Protein AF-0000000078269632 (afdb_homodimer)

Secondary structure (DSSP, 8-state):
---EEEPP-GGG-EEETTTEEEEEEE--TT-TT-EEEEEEE-TT-BPPPEEESS-EEEEEEEES-EEEEETTSPPEEE-TT-EEEE-TT--EEEEE-SSSPEEEEEEEES---GGGEEE---/---EEEPP-GGG-EEETTTEEEEEEE--TT-TT-EEEEEEE-TT-BPPPEEESS-EEEEEEEES-EEEEETTSPPEEE-TT-EEEE-TT--EEEEE-SSSPEEEEEEEES---GGGEEE---

pLDDT: mean 96.53, std 4.31, range [65.0, 98.88]

Solvent-accessible surface area (backbone atoms only — not comparable to full-atom values): 12066 Å² total; per-residue (Å²): 117,71,68,43,75,40,79,52,58,77,86,59,50,40,81,42,93,45,54,33,34,38,30,81,54,43,76,49,82,78,42,55,64,38,19,37,30,42,37,38,26,49,52,74,36,54,34,46,46,25,26,32,47,87,23,34,40,32,37,39,31,63,37,45,26,30,40,37,37,46,64,86,50,73,74,40,78,42,40,55,46,17,29,36,38,40,35,49,66,38,41,34,32,42,28,15,72,28,91,47,53,19,32,29,37,42,38,22,38,41,32,78,50,80,89,29,56,40,78,70,54,135,118,72,70,44,76,40,77,52,59,78,88,61,50,40,80,42,93,45,54,34,33,38,30,81,52,42,77,48,84,76,41,54,64,39,19,36,29,40,36,39,25,49,53,74,35,54,34,46,45,26,28,31,48,86,23,33,38,31,38,40,30,63,38,45,27,30,38,37,37,46,63,87,49,74,72,40,78,43,42,55,47,17,30,39,40,38,35,50,65,37,41,34,34,44,28,14,72,30,92,47,53,19,31,29,38,42,40,22,40,40,32,78,50,81,87,30,57,39,77,70,57,136

Organism: Desulfomicrobium norvegicum (strain DSM 1741 / NCIMB 8310) (NCBI:txid52561)

Foldseek 3Di:
DDDDDFDFDPVQWDDDPQQWIKGWGDFDPVQQFKTKIKIKHAAFDKGAKKFFAPKKKKKQWAAAKKWKDKAPDPIDIDHHGDMDIHDHPIIMMMHGHGNGITMIMIMMGRYDDPVRMGGPDD/DDDDDFDFDVVQWDDDPQQWIKGWGDFDPVQQFKTKIKIKHAAFDKGAKKFFAPKKKKKQWAAAKKWKDKAPDDIDIDHHGDMDIHDHPIIMMMHGHGNGITMIMIMMGRYDDPVRMGGPDD

Structure (mmCIF, N/CA/C/O backbone):
data_AF-0000000078269632-model_v1
#
loop_
_entity.id
_entity.type
_entity.pdbx_description
1 polymer 'Cupin domain-containing protein'
#
loop_
_atom_site.group_PDB
_atom_site.id
_atom_site.type_symbol
_atom_site.label_atom_id
_atom_site.label_alt_id
_atom_site.label_comp_id
_atom_site.label_asym_id
_atom_site.label_entity_id
_atom_site.label_seq_id
_atom_site.pdbx_PDB_ins_code
_atom_site.Cartn_x
_atom_site.Cartn_y
_atom_site.Cartn_z
_atom_site.occupancy
_atom_site.B_iso_or_equiv
_atom_site.auth_seq_id
_atom_site.auth_comp_id
_atom_site.auth_asym_id
_atom_site.auth_atom_id
_atom_site.pdbx_PDB_model_num
ATOM 1 N N . MET A 1 1 ? -17.203 9.383 -0.834 1 89.06 1 MET A N 1
ATOM 2 C CA . MET A 1 1 ? -16.234 8.68 0.004 1 89.06 1 MET A CA 1
ATOM 3 C C . MET A 1 1 ? -16.078 9.383 1.351 1 89.06 1 MET A C 1
ATOM 5 O O . MET A 1 1 ? -16.047 10.609 1.419 1 89.06 1 MET A O 1
ATOM 9 N N . GLN A 1 2 ? -16.062 8.562 2.41 1 92.31 2 GLN A N 1
ATOM 10 C CA . GLN A 1 2 ? -15.883 9.102 3.758 1 92.31 2 GLN A CA 1
ATOM 11 C C . GLN A 1 2 ? -14.539 8.68 4.348 1 92.31 2 GLN A C 1
ATOM 13 O O . GLN A 1 2 ? -14.031 7.602 4.051 1 92.31 2 GLN A O 1
ATOM 18 N N . ALA A 1 3 ? -14.039 9.586 5.152 1 96.69 3 ALA A N 1
ATOM 19 C CA . ALA A 1 3 ? -12.836 9.234 5.895 1 96.69 3 ALA A CA 1
ATOM 20 C C . ALA A 1 3 ? -13.078 8.039 6.809 1 96.69 3 ALA A C 1
ATOM 22 O O . ALA A 1 3 ? -14.148 7.918 7.41 1 96.69 3 ALA A O 1
ATOM 23 N N . ARG A 1 4 ? -12.164 7.102 6.875 1 94.81 4 ARG A N 1
ATOM 24 C CA . ARG A 1 4 ? -12.289 5.918 7.719 1 94.81 4 ARG A CA 1
ATOM 25 C C . ARG A 1 4 ? -10.938 5.523 8.305 1 94.81 4 ARG A C 1
ATOM 27 O O . ARG A 1 4 ? -9.898 5.719 7.668 1 94.81 4 ARG A O 1
ATOM 34 N N . ILE A 1 5 ? -10.961 5.07 9.492 1 95.75 5 ILE A N 1
ATOM 35 C CA . ILE A 1 5 ? -9.82 4.398 10.109 1 95.75 5 ILE A CA 1
ATOM 36 C C . ILE A 1 5 ? -10.172 2.939 10.383 1 95.75 5 ILE A C 1
ATOM 38 O O . ILE A 1 5 ? -11.062 2.65 11.188 1 95.75 5 ILE A O 1
ATOM 42 N N . LEU A 1 6 ? -9.555 2.078 9.68 1 95.38 6 LEU A N 1
ATOM 43 C CA . LEU A 1 6 ? -9.812 0.646 9.781 1 95.38 6 LEU A CA 1
ATOM 44 C C . LEU A 1 6 ? -8.797 -0.031 10.695 1 95.38 6 LEU A C 1
ATOM 46 O O . LEU A 1 6 ? -7.59 0.035 10.445 1 95.38 6 LEU A O 1
ATOM 50 N N . GLU A 1 7 ? -9.297 -0.678 11.711 1 93.62 7 GLU A N 1
ATOM 51 C CA . GLU A 1 7 ? -8.414 -1.384 12.633 1 93.62 7 GLU A CA 1
ATOM 52 C C . GLU A 1 7 ? -8.008 -2.744 12.07 1 93.62 7 GLU A C 1
ATOM 54 O O . GLU A 1 7 ? -8.836 -3.471 11.523 1 93.62 7 GLU A O 1
ATOM 59 N N . HIS A 1 8 ? -6.652 -2.945 12.188 1 88.31 8 HIS A N 1
ATOM 60 C CA . HIS A 1 8 ? -6.141 -4.25 11.789 1 88.31 8 HIS A CA 1
ATOM 61 C C . HIS A 1 8 ? -6.688 -5.355 12.688 1 88.31 8 HIS A C 1
ATOM 63 O O . HIS A 1 8 ? -6.777 -5.18 13.906 1 88.31 8 HIS A O 1
ATOM 69 N N . ALA A 1 9 ? -7.086 -6.43 12.047 1 87 9 ALA A N 1
ATOM 70 C CA . ALA A 1 9 ? -7.492 -7.629 12.773 1 87 9 ALA A CA 1
ATOM 71 C C . ALA A 1 9 ? -6.645 -8.828 12.367 1 87 9 ALA A C 1
ATOM 73 O O . ALA A 1 9 ? -7.051 -9.625 11.516 1 87 9 ALA A O 1
ATOM 74 N N . PRO A 1 10 ? -5.496 -8.938 13.023 1 81.12 10 PRO A N 1
ATOM 75 C CA . PRO A 1 10 ? -4.578 -10 12.602 1 81.12 10 PRO A CA 1
ATOM 76 C C . PRO A 1 10 ? -5.211 -11.391 12.688 1 81.12 10 PRO A C 1
ATOM 78 O O . PRO A 1 10 ? -4.797 -12.305 11.969 1 81.12 10 PRO A O 1
ATOM 81 N N . GLY A 1 11 ? -6.137 -11.523 13.539 1 85.75 11 GLY A N 1
ATOM 82 C CA . GLY A 1 11 ? -6.816 -12.805 13.656 1 85.75 11 GLY A CA 1
ATOM 83 C C . GLY A 1 11 ? -7.594 -13.18 12.406 1 85.75 11 GLY A C 1
ATOM 84 O O . GLY A 1 11 ? -8.008 -14.336 12.258 1 85.75 11 GLY A O 1
ATOM 85 N N . ASN A 1 12 ? -7.641 -12.227 11.469 1 88.25 12 ASN A N 1
ATOM 86 C CA . ASN A 1 12 ? -8.43 -12.453 10.266 1 88.25 12 ASN A CA 1
ATOM 87 C C . ASN A 1 12 ? -7.578 -13.023 9.133 1 88.25 12 ASN A C 1
ATOM 89 O O . ASN A 1 12 ? -8.055 -13.164 8 1 88.25 12 ASN A O 1
ATOM 93 N N . GLU A 1 13 ? -6.336 -13.414 9.516 1 94.44 13 GLU A N 1
ATOM 94 C CA . GLU A 1 13 ? -5.5 -14.031 8.484 1 94.44 13 GLU A CA 1
ATOM 95 C C . GLU A 1 13 ? -6.066 -15.383 8.055 1 94.44 13 GLU A C 1
ATOM 97 O O . GLU A 1 13 ? -6.508 -16.172 8.891 1 94.44 13 GLU A O 1
ATOM 102 N N . TYR A 1 14 ? -6.012 -15.641 6.762 1 94.62 14 TYR A N 1
ATOM 103 C CA . TYR A 1 14 ? -6.484 -16.922 6.238 1 94.62 14 TYR A CA 1
ATOM 104 C C . TYR A 1 14 ? -5.574 -17.422 5.125 1 94.62 14 TYR A C 1
ATOM 106 O O . TYR A 1 14 ? -4.859 -16.641 4.492 1 94.62 14 TYR A O 1
ATOM 114 N N . PHE A 1 15 ? -5.59 -18.688 5.031 1 95.19 15 PHE A N 1
ATOM 115 C CA . PHE A 1 15 ? -4.828 -19.297 3.953 1 95.19 15 PHE A CA 1
ATOM 116 C C .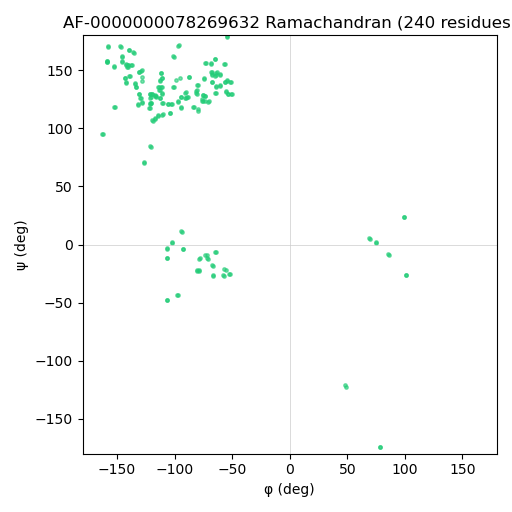 PHE A 1 15 ? -5.555 -19.141 2.621 1 95.19 15 PHE A C 1
ATOM 118 O O . PHE A 1 15 ? -6.758 -19.391 2.531 1 95.19 15 PHE A O 1
ATOM 125 N N . PHE A 1 16 ? -4.941 -18.609 1.646 1 91.69 16 PHE A N 1
ATOM 126 C CA . PHE A 1 16 ? -5.453 -18.453 0.289 1 91.69 16 PHE A CA 1
ATOM 127 C C . PHE A 1 16 ? -4.922 -19.562 -0.611 1 91.69 16 PHE A C 1
ATOM 129 O O . PHE A 1 16 ? -3.76 -19.969 -0.491 1 91.69 16 PHE A O 1
ATOM 136 N N . ARG A 1 17 ? -5.562 -20.109 -1.46 1 86.12 17 ARG A N 1
ATOM 137 C CA . ARG A 1 17 ? -5.293 -21.281 -2.277 1 86.12 17 ARG A CA 1
ATOM 138 C C . ARG A 1 17 ? -3.982 -21.141 -3.041 1 86.12 17 ARG A C 1
ATOM 140 O O . ARG A 1 17 ? -3.357 -22.125 -3.414 1 86.12 17 ARG A O 1
ATOM 147 N N . GLU A 1 18 ? -3.535 -19.938 -3.227 1 89.88 18 GLU A N 1
ATOM 148 C CA . GLU A 1 18 ? -2.305 -19.688 -3.971 1 89.88 18 GLU A CA 1
ATOM 149 C C . GLU A 1 18 ? -1.079 -20.109 -3.166 1 89.88 18 GLU A C 1
ATOM 151 O O . GLU A 1 18 ? 0.029 -20.188 -3.703 1 89.88 18 GLU A O 1
ATOM 156 N N . GLY A 1 19 ? -1.204 -20.453 -1.897 1 93.75 19 GLY A N 1
ATOM 157 C CA . GLY A 1 19 ? -0.085 -20.891 -1.077 1 93.75 19 GLY A CA 1
ATOM 158 C C . GLY A 1 19 ? 0.474 -19.781 -0.197 1 93.75 19 GLY A C 1
ATOM 159 O O . GLY A 1 19 ? 1.662 -19.797 0.131 1 93.75 19 GLY A O 1
ATOM 160 N N . CYS A 1 20 ? -0.345 -18.859 0.057 1 97 20 CYS A N 1
ATOM 161 C CA . CYS A 1 20 ? 0.067 -17.781 0.944 1 97 20 CYS A CA 1
ATOM 162 C C . CYS A 1 20 ? -1.034 -17.438 1.942 1 97 20 CYS A C 1
ATOM 164 O O . CYS A 1 20 ? -2.145 -17.969 1.85 1 97 20 CYS A O 1
ATOM 166 N N . PHE A 1 21 ? -0.703 -16.719 2.947 1 97.75 21 PHE A N 1
ATOM 167 C CA . PHE A 1 21 ? -1.657 -16.234 3.941 1 97.75 21 PHE A CA 1
ATOM 168 C C . PHE A 1 21 ? -2.01 -14.773 3.691 1 97.75 21 PHE A C 1
ATOM 170 O O . PHE A 1 21 ? -1.131 -13.961 3.41 1 97.75 21 PHE A O 1
ATOM 177 N N . ILE A 1 22 ? -3.355 -14.484 3.785 1 97.5 22 ILE A N 1
ATOM 178 C CA . ILE A 1 22 ? -3.832 -13.148 3.445 1 97.5 22 ILE A CA 1
ATOM 179 C C . ILE A 1 22 ? -4.543 -12.531 4.648 1 97.5 22 ILE A C 1
ATOM 181 O O . ILE A 1 22 ? -5.316 -13.203 5.332 1 97.5 22 ILE A O 1
ATOM 185 N N . THR A 1 23 ? -4.207 -11.375 5.008 1 96.75 23 THR A N 1
ATOM 186 C CA . THR A 1 23 ? -5.012 -10.5 5.859 1 96.75 23 THR A CA 1
ATOM 187 C C . THR A 1 23 ? -5.547 -9.312 5.066 1 96.75 23 THR A C 1
ATOM 189 O O . THR A 1 23 ? -4.781 -8.461 4.621 1 96.75 23 THR A O 1
ATOM 192 N N . GLU A 1 24 ? -6.855 -9.32 4.883 1 96.12 24 GLU A N 1
ATOM 193 C CA . GLU A 1 24 ? -7.449 -8.172 4.207 1 96.12 24 GLU A CA 1
ATOM 194 C C . GLU A 1 24 ? -7.402 -6.922 5.09 1 96.12 24 GLU A C 1
ATOM 196 O O . GLU A 1 24 ? -7.898 -6.938 6.219 1 96.12 24 GLU A O 1
ATOM 201 N N . LEU A 1 25 ? -6.805 -5.859 4.621 1 97.38 25 LEU A N 1
ATOM 202 C CA . LEU A 1 25 ? -6.688 -4.633 5.398 1 97.38 25 LEU A CA 1
ATOM 203 C C . LEU A 1 25 ? -7.777 -3.637 5.016 1 97.38 25 LEU A C 1
ATOM 205 O O . LEU A 1 25 ? -8.359 -2.982 5.879 1 97.38 25 LEU A O 1
ATOM 209 N N . SER A 1 26 ? -8 -3.518 3.703 1 97.31 26 SER A N 1
ATOM 210 C CA . SER A 1 26 ? -9.016 -2.623 3.152 1 97.31 26 SER A CA 1
ATOM 211 C C . SER A 1 26 ? -9.531 -3.133 1.813 1 97.31 26 SER A C 1
ATOM 213 O O . SER A 1 26 ? -8.766 -3.311 0.869 1 97.31 26 SER A O 1
ATOM 215 N N . ASN A 1 27 ? -10.758 -3.422 1.703 1 97.56 27 ASN A N 1
ATOM 216 C CA . ASN A 1 27 ? -11.492 -3.826 0.508 1 97.56 27 ASN A CA 1
ATOM 217 C C . ASN A 1 27 ? -13 -3.674 0.694 1 97.56 27 ASN A C 1
ATOM 219 O O . ASN A 1 27 ? -13.656 -4.574 1.216 1 97.56 27 ASN A O 1
ATOM 223 N N . ALA A 1 28 ? -13.484 -2.566 0.254 1 96.62 28 ALA A N 1
ATOM 224 C CA . ALA A 1 28 ? -14.891 -2.287 0.51 1 96.62 28 ALA A CA 1
ATOM 225 C C . ALA A 1 28 ? -15.516 -1.512 -0.646 1 96.62 28 ALA A C 1
ATOM 227 O O . ALA A 1 28 ? -14.812 -0.846 -1.408 1 96.62 28 ALA A O 1
ATOM 228 N N . ASP A 1 29 ? -16.844 -1.515 -0.723 1 95.5 29 ASP A N 1
ATOM 229 C CA . ASP A 1 29 ? -17.578 -0.864 -1.798 1 95.5 29 ASP A CA 1
ATOM 230 C C . ASP A 1 29 ? -17.406 0.652 -1.745 1 95.5 29 ASP A C 1
ATOM 232 O O . ASP A 1 29 ? -17.438 1.322 -2.779 1 95.5 29 ASP A O 1
ATOM 236 N N . HIS A 1 30 ? -17.172 1.141 -0.581 1 94.25 30 HIS A N 1
ATOM 237 C CA . HIS A 1 30 ? -17.094 2.59 -0.445 1 94.25 30 HIS A CA 1
ATOM 238 C C . HIS A 1 30 ? -15.742 3.113 -0.933 1 94.25 30 HIS A C 1
ATOM 240 O O . HIS A 1 30 ? -15.555 4.324 -1.082 1 94.25 30 HIS A O 1
ATOM 246 N N . ASP A 1 31 ? -14.828 2.27 -1.149 1 96.81 31 ASP A N 1
ATOM 247 C CA . ASP A 1 31 ? -13.539 2.605 -1.741 1 96.81 31 ASP A CA 1
ATOM 248 C C . ASP A 1 31 ? -13.242 1.72 -2.947 1 96.81 31 ASP A C 1
ATOM 250 O O . ASP A 1 31 ? -12.328 0.889 -2.904 1 96.81 31 ASP A O 1
ATOM 254 N N . PRO A 1 32 ? -13.953 1.933 -4.039 1 97 32 PRO A N 1
ATOM 255 C CA . PRO A 1 32 ? -13.836 1.03 -5.188 1 97 32 PRO A CA 1
ATOM 256 C C . PRO A 1 32 ? -12.508 1.181 -5.918 1 97 32 PRO A C 1
ATOM 258 O O . PRO A 1 32 ? -12.148 0.33 -6.738 1 97 32 PRO A O 1
ATOM 261 N N . ALA A 1 33 ? -11.766 2.205 -5.613 1 97.69 33 ALA A N 1
ATOM 262 C CA . ALA A 1 33 ? -10.586 2.555 -6.398 1 97.69 33 ALA A CA 1
ATOM 263 C C . ALA A 1 33 ? -9.391 1.691 -6.004 1 97.69 33 ALA A C 1
ATOM 265 O O . ALA A 1 33 ? -8.438 1.549 -6.777 1 97.69 33 ALA A O 1
ATOM 266 N N . ALA A 1 34 ? -9.453 1.146 -4.785 1 98.56 34 ALA A N 1
ATOM 267 C CA . ALA A 1 34 ? -8.273 0.405 -4.348 1 98.56 34 ALA A CA 1
ATOM 268 C C . ALA A 1 34 ? -8.617 -0.573 -3.23 1 98.56 34 ALA A C 1
ATOM 270 O O . ALA A 1 34 ? -9.602 -0.383 -2.516 1 98.56 34 ALA A O 1
ATOM 271 N N . SER A 1 35 ? -7.871 -1.543 -3.055 1 98.5 35 SER A N 1
ATOM 272 C CA . SER A 1 35 ? -7.844 -2.443 -1.905 1 98.5 35 SER A CA 1
ATOM 273 C C . SER A 1 35 ? -6.414 -2.76 -1.487 1 98.5 35 SER A C 1
ATOM 275 O O . SER A 1 35 ? -5.477 -2.592 -2.273 1 98.5 35 SER A O 1
ATOM 277 N N . MET A 1 36 ? -6.203 -3.098 -0.28 1 98.19 36 MET A N 1
ATOM 278 C CA . MET A 1 36 ? -4.906 -3.457 0.292 1 98.19 36 MET A CA 1
ATOM 279 C C . MET A 1 36 ? -5.016 -4.727 1.134 1 98.19 36 MET A C 1
ATOM 281 O O . MET A 1 36 ? -5.965 -4.883 1.903 1 98.19 36 MET A O 1
ATOM 285 N N . ALA A 1 37 ? -4.117 -5.574 0.98 1 97.94 37 ALA A N 1
ATOM 286 C CA . ALA A 1 37 ? -4.016 -6.797 1.772 1 97.94 37 ALA A CA 1
ATOM 287 C C . ALA A 1 37 ? -2.566 -7.098 2.137 1 97.94 37 ALA A C 1
ATOM 289 O O . ALA A 1 37 ? -1.65 -6.789 1.37 1 97.94 37 ALA A O 1
ATOM 290 N N . ARG A 1 38 ? -2.391 -7.629 3.277 1 97.62 38 ARG A N 1
ATOM 291 C CA . ARG A 1 38 ? -1.094 -8.148 3.701 1 97.62 38 ARG A CA 1
ATOM 292 C C . ARG A 1 38 ? -0.948 -9.625 3.328 1 97.62 38 ARG A C 1
ATOM 294 O O . ARG A 1 38 ? -1.801 -10.445 3.674 1 97.62 38 ARG A O 1
ATOM 301 N N . ALA A 1 39 ? 0.046 -9.953 2.664 1 98.38 39 ALA A N 1
ATOM 302 C CA . ALA A 1 39 ? 0.328 -11.328 2.279 1 98.38 39 ALA A CA 1
ATOM 303 C C . ALA A 1 39 ? 1.571 -11.859 2.99 1 98.38 39 ALA A C 1
ATOM 305 O O . ALA A 1 39 ? 2.547 -11.125 3.17 1 98.38 39 ALA A O 1
ATOM 306 N N . ARG A 1 40 ? 1.521 -13.047 3.373 1 98.44 40 ARG A N 1
ATOM 307 C CA . ARG A 1 40 ? 2.631 -13.75 4.004 1 98.44 40 ARG A CA 1
ATOM 308 C C . ARG A 1 40 ? 2.91 -15.078 3.305 1 98.44 40 ARG A C 1
ATOM 310 O O . ARG A 1 40 ? 2.002 -15.891 3.121 1 98.44 40 ARG A O 1
ATOM 317 N N . VAL A 1 41 ? 4.07 -15.242 2.842 1 98.69 41 VAL A N 1
ATOM 318 C CA . VAL A 1 41 ? 4.535 -16.484 2.232 1 98.69 41 VAL A CA 1
ATOM 319 C C . VAL A 1 41 ? 5.605 -17.125 3.111 1 98.69 41 VAL A C 1
ATOM 321 O O . VAL A 1 41 ? 6.594 -16.469 3.465 1 98.69 41 VAL A O 1
ATOM 324 N N . GLU A 1 42 ? 5.461 -18.344 3.49 1 98.56 42 GLU A N 1
ATOM 325 C CA . GLU A 1 42 ? 6.398 -19.047 4.363 1 98.56 42 GLU A CA 1
ATOM 326 C C . GLU A 1 42 ? 7.688 -19.391 3.621 1 98.56 42 GLU A C 1
ATOM 328 O O . GLU A 1 42 ? 7.695 -19.5 2.395 1 98.56 42 GLU A O 1
ATOM 333 N N . PRO A 1 43 ? 8.734 -19.562 4.406 1 98.69 43 PRO A N 1
ATOM 334 C CA . PRO A 1 43 ? 10.031 -19.875 3.797 1 98.69 43 PRO A CA 1
ATOM 335 C C . PRO A 1 43 ? 9.977 -21.078 2.857 1 98.69 43 PRO A C 1
ATOM 337 O O . PRO A 1 43 ? 9.438 -22.125 3.223 1 98.69 43 PRO A O 1
ATOM 340 N N . GLY A 1 44 ? 10.516 -20.859 1.634 1 98.31 44 GLY A N 1
ATOM 341 C CA . GLY A 1 44 ? 10.617 -21.953 0.679 1 98.31 44 GLY A CA 1
ATOM 342 C C . GLY A 1 44 ? 9.359 -22.141 -0.148 1 98.31 44 GLY A C 1
ATOM 343 O O . GLY A 1 44 ? 9.359 -22.906 -1.12 1 98.31 44 GLY A O 1
ATOM 344 N N . ARG A 1 45 ? 8.297 -21.5 0.131 1 98.12 45 ARG A N 1
ATOM 345 C CA . ARG A 1 45 ? 7.023 -21.656 -0.567 1 98.12 45 ARG A CA 1
ATOM 346 C C . ARG A 1 45 ? 6.941 -20.734 -1.78 1 98.12 45 ARG A C 1
ATOM 348 O O . ARG A 1 45 ? 7.504 -19.641 -1.771 1 98.12 45 ARG A O 1
ATOM 355 N N . THR A 1 46 ? 6.336 -21.188 -2.816 1 98.31 46 THR A N 1
ATOM 356 C CA . THR A 1 46 ? 6.016 -20.438 -4.023 1 98.31 46 THR A CA 1
ATOM 357 C C . THR A 1 46 ? 4.504 -20.344 -4.223 1 98.31 46 THR A C 1
ATOM 359 O O . THR A 1 46 ? 3.805 -21.359 -4.145 1 98.31 46 THR A O 1
ATOM 362 N N . THR A 1 47 ? 3.984 -19.125 -4.414 1 98.19 47 THR A N 1
ATOM 363 C CA . THR A 1 47 ? 2.561 -19.016 -4.707 1 98.19 47 THR A CA 1
ATOM 364 C C . THR A 1 47 ? 2.24 -19.594 -6.078 1 98.19 47 THR A C 1
ATOM 366 O O . THR A 1 47 ? 3.107 -19.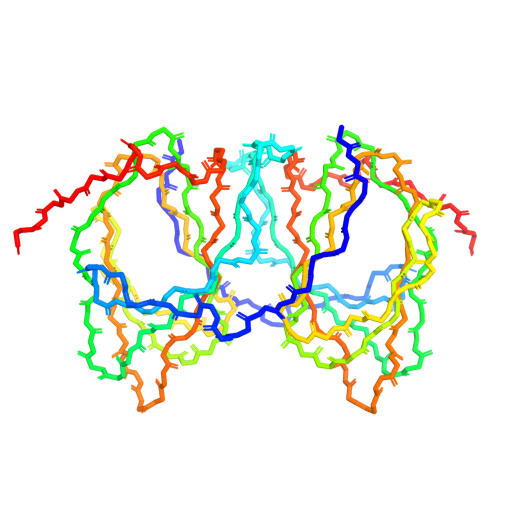656 -6.953 1 98.19 47 THR A O 1
ATOM 369 N N . ALA A 1 48 ? 0.993 -20 -6.246 1 97.44 48 ALA A N 1
ATOM 370 C CA . ALA A 1 48 ? 0.566 -20.547 -7.527 1 97.44 48 ALA A CA 1
ATOM 371 C C . ALA A 1 48 ? 0.558 -19.484 -8.617 1 97.44 48 ALA A C 1
ATOM 373 O O . ALA A 1 48 ? 0.267 -18.312 -8.352 1 97.44 48 ALA A O 1
ATOM 374 N N . TRP A 1 49 ? 0.876 -19.922 -9.836 1 97.94 49 TRP A N 1
ATOM 375 C CA . TRP A 1 49 ? 0.663 -19.031 -10.977 1 97.94 49 TRP A CA 1
ATOM 376 C C . TRP A 1 49 ? -0.785 -18.562 -11.031 1 97.94 49 TRP A C 1
ATOM 378 O O . TRP A 1 49 ? -1.714 -19.359 -10.977 1 97.94 49 TRP A O 1
ATOM 388 N N . HIS A 1 50 ? -0.986 -17.266 -11.195 1 98.19 50 HIS A N 1
ATOM 389 C CA . HIS A 1 50 ? -2.312 -16.672 -11.305 1 98.19 50 HIS A CA 1
ATOM 390 C C . HIS A 1 50 ? -2.252 -15.32 -12 1 98.19 50 HIS A C 1
ATOM 392 O O . HIS A 1 50 ? -1.166 -14.82 -12.305 1 98.19 50 HIS A O 1
ATOM 398 N N . ALA A 1 51 ? -3.352 -14.781 -12.32 1 98.25 51 ALA A N 1
ATOM 399 C CA . ALA A 1 51 ? -3.516 -13.43 -12.859 1 98.25 51 ALA A CA 1
ATOM 400 C C . ALA A 1 51 ? -4.812 -12.797 -12.367 1 98.25 51 ALA A C 1
ATOM 402 O O . ALA A 1 51 ? -5.66 -13.477 -11.781 1 98.25 51 ALA A O 1
ATOM 403 N N . LEU A 1 52 ? -4.871 -11.523 -12.398 1 98.19 52 LEU A N 1
ATOM 404 C CA . LEU A 1 52 ? -6.105 -10.805 -12.109 1 98.19 52 LEU A CA 1
ATOM 405 C C . LEU A 1 52 ? -6.648 -10.133 -13.375 1 98.19 52 LEU A C 1
ATOM 407 O O . LEU A 1 52 ? -5.922 -9.414 -14.062 1 98.19 52 LEU A O 1
ATOM 411 N N . ALA A 1 53 ? -7.875 -10.398 -13.578 1 98.12 53 ALA A N 1
ATOM 412 C CA . ALA A 1 53 ? -8.539 -9.68 -14.664 1 98.12 53 ALA A CA 1
ATOM 413 C C . ALA A 1 53 ? -8.945 -8.273 -14.227 1 98.12 53 ALA A C 1
ATOM 415 O O . ALA A 1 53 ? -9.375 -8.07 -13.094 1 98.12 53 ALA A O 1
ATOM 416 N N . GLN A 1 54 ? -8.742 -7.227 -15.086 1 97.5 54 GLN A N 1
ATOM 417 C CA . GLN A 1 54 ? -9.273 -5.875 -14.961 1 97.5 54 GLN A CA 1
ATOM 418 C C . GLN A 1 54 ? -8.633 -5.137 -13.789 1 97.5 54 GLN A C 1
ATOM 420 O O . GLN A 1 54 ? -9.07 -4.043 -13.422 1 97.5 54 GLN A O 1
ATOM 425 N N . THR A 1 55 ? -7.637 -5.766 -13.164 1 98.31 55 THR A N 1
ATOM 426 C CA . THR A 1 55 ? -7.062 -5.211 -11.945 1 98.31 55 THR A CA 1
ATOM 427 C C . THR A 1 55 ? -5.539 -5.16 -12.039 1 98.31 55 THR A C 1
ATOM 429 O O . THR A 1 55 ? -4.902 -6.141 -12.43 1 98.31 55 THR A O 1
ATOM 432 N N . VAL A 1 56 ? -4.961 -3.963 -11.812 1 98.56 56 VAL A N 1
ATOM 433 C CA . VAL A 1 56 ? -3.521 -3.857 -11.602 1 98.56 56 VAL A CA 1
ATOM 434 C C . VAL A 1 56 ? -3.182 -4.215 -10.156 1 98.56 56 VAL A C 1
ATOM 436 O O . VAL A 1 56 ? -3.838 -3.748 -9.227 1 98.56 56 VAL A O 1
ATOM 439 N N . GLU A 1 57 ? -2.279 -5.055 -10.008 1 98.75 57 GLU A N 1
ATOM 440 C CA . GLU A 1 57 ? -1.805 -5.426 -8.68 1 98.75 57 GLU A CA 1
ATOM 441 C C . GLU A 1 57 ? -0.369 -4.961 -8.453 1 98.75 57 GLU A C 1
ATOM 443 O O . GLU A 1 57 ? 0.473 -5.078 -9.352 1 98.75 57 GLU A O 1
ATOM 448 N N . ARG A 1 58 ? -0.076 -4.355 -7.359 1 98.75 58 ARG A N 1
ATOM 449 C CA . ARG A 1 58 ? 1.259 -3.926 -6.957 1 98.75 58 ARG A CA 1
ATOM 450 C C . ARG A 1 58 ? 1.669 -4.574 -5.637 1 98.75 58 ARG A C 1
ATOM 452 O O . ARG A 1 58 ? 0.904 -4.566 -4.672 1 98.75 58 ARG A O 1
ATOM 459 N N . TYR A 1 59 ? 2.811 -5.227 -5.578 1 98.81 59 TYR A N 1
ATOM 460 C CA . TYR A 1 59 ? 3.398 -5.699 -4.332 1 98.81 59 TYR A CA 1
ATOM 461 C C . TYR A 1 59 ? 4.398 -4.691 -3.781 1 98.81 59 TYR A C 1
ATOM 463 O O . TYR A 1 59 ? 5.285 -4.227 -4.504 1 98.81 59 TYR A O 1
ATOM 471 N N . VAL A 1 60 ? 4.285 -4.281 -2.596 1 98.69 60 VAL A N 1
ATOM 472 C CA . VAL A 1 60 ? 5.336 -3.602 -1.847 1 98.69 60 VAL A CA 1
ATOM 473 C C . VAL A 1 60 ? 5.953 -4.562 -0.834 1 98.69 60 VAL A C 1
ATOM 475 O O . VAL A 1 60 ? 5.305 -4.953 0.139 1 98.69 60 VAL A O 1
ATOM 478 N N . ILE A 1 61 ? 7.195 -4.906 -1.044 1 98.75 61 ILE A N 1
ATOM 479 C CA . ILE A 1 61 ? 7.848 -5.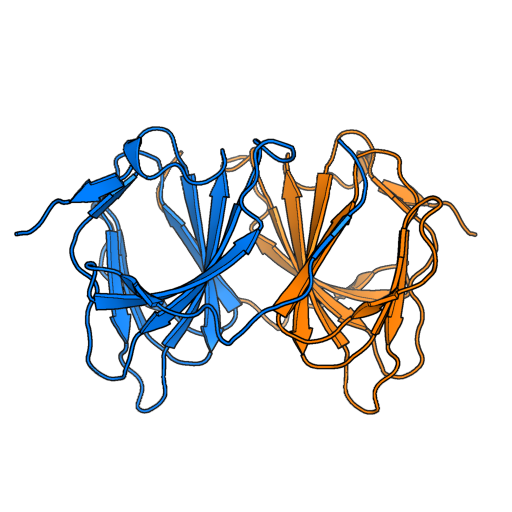871 -0.169 1 98.75 61 ILE A CA 1
ATOM 480 C C . ILE A 1 61 ? 8.172 -5.219 1.173 1 98.75 61 ILE A C 1
ATOM 482 O O . ILE A 1 61 ? 8.766 -4.141 1.219 1 98.75 61 ILE A O 1
ATOM 486 N N . LEU A 1 62 ? 7.746 -5.859 2.203 1 98.06 62 LEU A N 1
ATOM 487 C CA . LEU A 1 62 ? 7.891 -5.27 3.531 1 98.06 62 LEU A CA 1
ATOM 488 C C . LEU A 1 62 ? 8.984 -5.98 4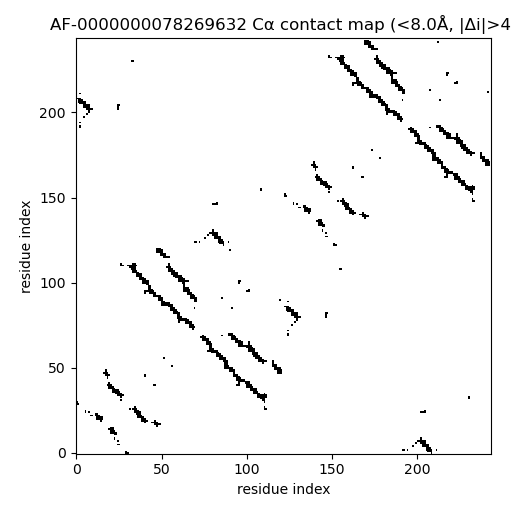.32 1 98.06 62 LEU A C 1
ATOM 490 O O . LEU A 1 62 ? 9.789 -5.328 4.996 1 98.06 62 LEU A O 1
ATOM 494 N N . GLU A 1 63 ? 9 -7.246 4.359 1 98.06 63 GLU A N 1
ATOM 495 C CA . GLU A 1 63 ? 9.945 -8.078 5.098 1 98.06 63 GLU A CA 1
ATOM 496 C C . GLU A 1 63 ? 10.344 -9.312 4.293 1 98.06 63 GLU A C 1
ATOM 498 O O . GLU A 1 63 ? 9.562 -9.805 3.482 1 98.06 63 GLU A O 1
ATOM 503 N N . GLY A 1 64 ? 11.547 -9.828 4.598 1 98.25 64 GLY A N 1
ATOM 504 C CA . GLY A 1 64 ? 12.008 -11.039 3.941 1 98.25 64 GLY A CA 1
ATOM 505 C C . GLY A 1 64 ? 12.531 -10.797 2.539 1 98.25 64 GLY A C 1
ATOM 506 O O . GLY A 1 64 ? 12.812 -9.656 2.162 1 98.25 64 GLY A O 1
ATOM 507 N N . ARG A 1 65 ? 12.836 -11.891 1.885 1 98.5 65 ARG A N 1
ATOM 508 C CA . ARG A 1 65 ? 13.312 -11.859 0.506 1 98.5 65 ARG A CA 1
ATOM 509 C C . ARG A 1 65 ? 12.547 -12.852 -0.36 1 98.5 65 ARG A C 1
ATOM 511 O O . ARG A 1 65 ? 12.086 -13.883 0.13 1 98.5 65 ARG A O 1
ATOM 518 N N . GLY A 1 66 ? 12.414 -12.469 -1.597 1 98.62 66 GLY A N 1
ATOM 519 C CA . GLY A 1 66 ? 11.688 -13.344 -2.508 1 98.62 66 GLY A CA 1
ATOM 520 C C . GLY A 1 66 ? 12.211 -13.289 -3.93 1 98.62 66 GLY A C 1
ATOM 521 O O . GLY A 1 66 ? 13.125 -12.516 -4.23 1 98.62 66 GLY A O 1
ATOM 522 N N . ARG A 1 67 ? 11.742 -14.156 -4.699 1 98.88 67 ARG A N 1
ATOM 523 C CA . ARG A 1 67 ? 11.914 -14.172 -6.148 1 98.88 67 ARG A CA 1
ATOM 524 C C . ARG A 1 67 ? 10.562 -14.125 -6.859 1 98.88 67 ARG A C 1
ATOM 526 O O . ARG A 1 67 ? 9.711 -14.992 -6.637 1 98.88 67 ARG A O 1
ATOM 533 N N . VAL A 1 68 ? 10.383 -13.102 -7.688 1 98.81 68 VAL A N 1
ATOM 534 C CA . VAL A 1 68 ? 9.078 -12.914 -8.32 1 98.81 68 VAL A CA 1
ATOM 535 C C . VAL A 1 68 ? 9.195 -13.195 -9.82 1 98.81 68 VAL A C 1
ATOM 537 O O . VAL A 1 68 ? 10.227 -12.922 -10.438 1 98.81 68 VAL A O 1
ATOM 540 N N . GLU A 1 69 ? 8.211 -13.758 -10.359 1 98.56 69 GLU A N 1
ATOM 541 C CA . GLU A 1 69 ? 8.039 -13.992 -11.789 1 98.56 69 GLU A CA 1
ATOM 542 C C . GLU A 1 69 ? 6.766 -13.328 -12.305 1 98.56 69 GLU A C 1
ATOM 544 O O . GLU A 1 69 ? 5.668 -13.617 -11.82 1 98.56 69 GLU A O 1
ATOM 549 N N . VAL A 1 70 ? 6.922 -12.414 -13.289 1 98.62 70 VAL A N 1
ATOM 550 C CA . VAL A 1 70 ? 5.797 -11.656 -13.828 1 98.62 70 VAL A CA 1
ATOM 551 C C . VAL A 1 70 ? 5.82 -11.703 -15.352 1 98.62 70 VAL A C 1
ATOM 553 O O . VAL A 1 70 ? 6.734 -11.164 -15.984 1 98.62 70 VAL A O 1
ATOM 556 N N . GLY A 1 71 ? 4.734 -12.219 -15.875 1 97.5 71 GLY A N 1
ATOM 557 C CA . GLY A 1 71 ? 4.645 -12.305 -17.328 1 97.5 71 GLY A CA 1
ATOM 558 C C . GLY A 1 71 ? 5.887 -12.891 -17.969 1 97.5 71 GLY A C 1
ATOM 559 O O . GLY A 1 71 ? 6.316 -13.992 -17.609 1 97.5 71 GLY A O 1
ATOM 560 N N . ASP A 1 72 ? 6.484 -12.086 -18.844 1 95.62 72 ASP A N 1
ATOM 561 C CA . ASP A 1 72 ? 7.633 -12.562 -19.609 1 95.62 72 ASP A CA 1
ATOM 562 C C . ASP A 1 72 ? 8.938 -12.016 -19.047 1 95.62 72 ASP A C 1
ATOM 564 O O . ASP A 1 72 ? 10.016 -12.289 -19.578 1 95.62 72 ASP A O 1
ATOM 568 N N . LEU A 1 73 ? 8.852 -11.273 -18.016 1 96.94 73 LEU A N 1
ATOM 569 C CA . LEU A 1 73 ? 10.07 -10.758 -17.391 1 96.94 73 LEU A CA 1
ATOM 570 C C . LEU A 1 73 ? 10.914 -11.898 -16.828 1 96.94 73 LEU A C 1
ATOM 572 O O . LEU A 1 73 ? 10.375 -12.914 -16.375 1 96.94 73 LEU A O 1
ATOM 576 N N . PRO A 1 74 ? 12.234 -11.688 -16.906 1 97.19 74 PRO A N 1
ATOM 577 C CA . PRO A 1 74 ? 13.039 -12.656 -16.156 1 97.19 74 PRO A CA 1
ATOM 578 C C . PRO A 1 74 ? 12.734 -12.648 -14.664 1 97.19 74 PRO A C 1
ATOM 580 O O . PRO A 1 74 ? 12.367 -11.609 -14.109 1 97.19 74 PRO A O 1
ATOM 583 N N . PRO A 1 75 ? 12.844 -13.852 -14.055 1 98.25 75 PRO A N 1
ATOM 584 C CA . PRO A 1 75 ? 12.695 -13.859 -12.602 1 98.25 75 PRO A CA 1
ATOM 585 C C . PRO A 1 75 ? 13.594 -12.844 -11.906 1 98.25 75 PRO A C 1
ATOM 587 O O . PRO A 1 75 ? 14.742 -12.648 -12.312 1 98.25 75 PRO A O 1
ATOM 590 N N . GLN A 1 76 ? 13.109 -12.203 -10.922 1 98.31 76 GLN A N 1
ATOM 591 C CA . GLN A 1 76 ? 13.867 -11.156 -10.242 1 98.31 76 GLN A CA 1
ATOM 592 C C . GLN A 1 76 ? 13.773 -11.305 -8.727 1 98.31 76 GLN A C 1
ATOM 594 O O . GLN A 1 76 ? 12.703 -11.594 -8.195 1 98.31 76 GLN A O 1
ATOM 599 N N . ASP A 1 77 ? 14.906 -11.102 -8.094 1 98.62 77 ASP A N 1
ATOM 600 C CA . ASP A 1 77 ? 14.898 -11.062 -6.637 1 98.62 77 ASP A CA 1
ATOM 601 C C . ASP A 1 77 ? 14.297 -9.758 -6.121 1 98.62 77 ASP A C 1
ATOM 603 O O . ASP A 1 77 ? 14.477 -8.703 -6.73 1 98.62 77 ASP A O 1
ATOM 607 N N . VAL A 1 78 ? 13.562 -9.922 -5.023 1 98.5 78 VAL A N 1
ATOM 608 C CA . VAL A 1 78 ? 12.977 -8.734 -4.418 1 98.5 78 VAL A CA 1
ATOM 609 C C . VAL A 1 78 ? 13.312 -8.688 -2.93 1 98.5 78 VAL A C 1
ATOM 611 O O . VAL A 1 78 ? 13.469 -9.734 -2.291 1 98.5 78 VAL A O 1
ATOM 614 N N . ALA A 1 79 ? 13.406 -7.512 -2.408 1 97.81 79 ALA A N 1
ATOM 615 C CA . ALA A 1 79 ? 13.734 -7.219 -1.016 1 97.81 79 ALA A CA 1
ATOM 616 C C . ALA A 1 79 ? 12.891 -6.066 -0.482 1 97.81 79 ALA A C 1
ATOM 618 O O . ALA A 1 79 ? 12.18 -5.406 -1.244 1 97.81 79 ALA A O 1
ATOM 619 N N . PRO A 1 80 ? 12.922 -5.895 0.867 1 97.25 80 PRO A N 1
ATOM 620 C CA . PRO A 1 80 ? 12.062 -4.859 1.454 1 97.25 80 PRO A CA 1
ATOM 621 C C . PRO A 1 80 ? 12.219 -3.506 0.766 1 97.25 80 PRO A C 1
ATOM 623 O O . PRO A 1 80 ? 13.344 -3.031 0.57 1 97.25 80 PRO A O 1
ATOM 626 N N . GLY A 1 81 ? 11.078 -2.963 0.419 1 96.75 81 GLY A N 1
ATOM 627 C CA . GLY A 1 81 ? 11.047 -1.67 -0.244 1 96.75 81 GLY A CA 1
ATOM 628 C C . GLY A 1 81 ? 10.836 -1.772 -1.743 1 96.75 81 GLY A C 1
ATOM 629 O O . GLY A 1 81 ? 10.422 -0.805 -2.385 1 96.75 81 GLY A O 1
ATOM 630 N N . ASP A 1 82 ? 11.219 -2.869 -2.318 1 98.12 82 ASP A N 1
ATOM 631 C CA . ASP A 1 82 ? 10.992 -3.066 -3.748 1 98.12 82 ASP A CA 1
ATOM 632 C C . ASP A 1 82 ? 9.5 -3.098 -4.066 1 98.12 82 ASP A C 1
ATOM 634 O O . ASP A 1 82 ? 8.688 -3.475 -3.221 1 98.12 82 ASP A O 1
ATOM 638 N N . VAL A 1 83 ? 9.102 -2.635 -5.258 1 98.5 83 VAL A N 1
ATOM 639 C CA . VAL A 1 83 ? 7.723 -2.643 -5.73 1 98.5 83 VAL A CA 1
ATOM 640 C C . VAL A 1 83 ? 7.621 -3.469 -7.008 1 98.5 83 VAL A C 1
ATOM 642 O O . VAL A 1 83 ? 8.438 -3.316 -7.922 1 98.5 83 VAL A O 1
ATOM 645 N N . VAL A 1 84 ? 6.695 -4.379 -7.027 1 98.69 84 VAL A N 1
ATOM 646 C CA . VAL A 1 84 ? 6.379 -5.16 -8.219 1 98.69 84 VAL A CA 1
ATOM 647 C C . VAL A 1 84 ? 5.066 -4.668 -8.82 1 98.69 84 VAL A C 1
ATOM 649 O O . VAL A 1 84 ? 4.035 -4.652 -8.148 1 98.69 84 VAL A O 1
ATOM 652 N N . ILE A 1 85 ? 5.047 -4.227 -10.047 1 98.5 85 ILE A N 1
ATOM 653 C CA . ILE A 1 85 ? 3.848 -3.783 -10.75 1 98.5 85 ILE A CA 1
ATOM 654 C C . ILE A 1 85 ? 3.396 -4.863 -11.734 1 98.5 85 ILE A C 1
ATOM 656 O O . ILE A 1 85 ? 4.133 -5.219 -12.656 1 98.5 85 ILE A O 1
ATOM 660 N N . ILE A 1 86 ? 2.191 -5.328 -11.547 1 98.69 86 ILE A N 1
ATOM 661 C CA . ILE A 1 86 ? 1.645 -6.441 -12.32 1 98.69 86 ILE A CA 1
ATOM 662 C C . ILE A 1 86 ? 0.402 -5.98 -13.078 1 98.69 86 ILE A C 1
ATOM 664 O O . ILE A 1 86 ? -0.659 -5.777 -12.484 1 98.69 86 ILE A O 1
ATOM 668 N N . PRO A 1 87 ? 0.477 -5.809 -14.367 1 98.38 87 PRO A N 1
ATOM 669 C CA . PRO A 1 87 ? -0.679 -5.387 -15.164 1 98.38 87 PRO A CA 1
ATOM 670 C C . PRO A 1 87 ? -1.8 -6.422 -15.172 1 98.38 87 PRO A C 1
ATOM 672 O O . PRO A 1 87 ? -1.569 -7.59 -14.844 1 98.38 87 PRO A O 1
ATOM 675 N N . PRO A 1 88 ? -3.027 -5.902 -15.508 1 98.31 88 PRO A N 1
ATOM 676 C CA . PRO A 1 88 ? -4.121 -6.867 -15.648 1 98.31 88 PRO A CA 1
ATOM 677 C C . PRO A 1 88 ? -3.793 -7.988 -16.625 1 98.31 88 PRO A C 1
ATOM 679 O O . PRO A 1 88 ? -3.121 -7.754 -17.641 1 98.31 88 PRO A O 1
ATOM 682 N N . GLU A 1 89 ? -4.238 -9.211 -16.266 1 98.12 89 GLU A N 1
ATOM 683 C CA . GLU A 1 89 ? -4.18 -10.391 -17.141 1 98.12 89 GLU A CA 1
ATOM 684 C C . GLU A 1 89 ? -2.758 -10.938 -17.234 1 98.12 89 GLU A C 1
ATOM 686 O O . GLU A 1 89 ? -2.5 -11.883 -17.984 1 98.12 89 GLU A O 1
ATOM 691 N N . VAL A 1 90 ? -1.832 -10.367 -16.562 1 98.5 90 VAL A N 1
ATOM 692 C CA . VAL A 1 90 ? -0.449 -10.828 -16.609 1 98.5 90 VAL A CA 1
ATOM 693 C C . VAL A 1 90 ? -0.211 -11.867 -15.523 1 98.5 90 VAL A C 1
ATOM 695 O O . VAL A 1 90 ? -0.564 -11.641 -14.359 1 98.5 90 VAL A O 1
ATOM 698 N N . ARG A 1 91 ? 0.374 -12.969 -15.875 1 98.31 91 ARG A N 1
ATOM 699 C CA . ARG A 1 91 ? 0.669 -14.023 -14.914 1 98.31 91 ARG A CA 1
ATOM 700 C C . ARG A 1 91 ? 1.742 -13.586 -13.922 1 98.31 91 ARG A C 1
ATOM 702 O O . ARG A 1 91 ? 2.678 -12.867 -14.289 1 98.31 91 ARG A O 1
ATOM 709 N N . GLN A 1 92 ? 1.601 -14.141 -12.703 1 98.5 92 GLN A N 1
ATOM 710 C CA . GLN A 1 92 ? 2.551 -13.789 -11.656 1 98.5 92 GLN A CA 1
ATOM 711 C C . GLN A 1 92 ? 2.686 -14.914 -10.633 1 98.5 92 GLN A C 1
ATOM 713 O O . GLN A 1 92 ? 1.745 -15.68 -10.414 1 98.5 92 GLN A O 1
ATOM 718 N N . ARG A 1 93 ? 3.77 -15.047 -9.969 1 98.31 93 ARG A N 1
ATOM 719 C CA . ARG A 1 93 ? 4.043 -15.867 -8.789 1 98.31 93 ARG A CA 1
ATOM 720 C C . ARG A 1 93 ? 5.258 -15.344 -8.031 1 98.31 93 ARG A C 1
ATOM 722 O O . ARG A 1 93 ? 6.098 -14.641 -8.594 1 98.31 93 ARG A O 1
ATOM 729 N N . ILE A 1 94 ? 5.312 -15.688 -6.797 1 98.69 94 ILE A N 1
ATOM 730 C CA . ILE A 1 94 ? 6.426 -15.219 -5.973 1 98.69 94 ILE A CA 1
ATOM 731 C C . ILE A 1 94 ? 6.844 -16.328 -5 1 98.69 94 ILE A C 1
ATOM 733 O O . ILE A 1 94 ? 5.996 -17.031 -4.453 1 98.69 94 ILE A O 1
ATOM 737 N N . THR A 1 95 ? 8.109 -16.469 -4.824 1 98.81 95 THR A N 1
ATOM 738 C CA . THR A 1 95 ? 8.719 -17.453 -3.93 1 98.81 95 THR A CA 1
ATOM 739 C C . THR A 1 95 ? 9.383 -16.75 -2.744 1 98.81 95 THR A C 1
ATOM 741 O O . THR A 1 95 ? 10.047 -15.734 -2.91 1 98.81 95 THR A O 1
ATOM 744 N N . CYS A 1 96 ? 9.172 -17.281 -1.56 1 98.88 96 CYS A N 1
ATOM 745 C CA . CYS A 1 96 ? 9.953 -16.859 -0.409 1 98.88 96 CYS A CA 1
ATOM 746 C C . CYS A 1 96 ? 11.32 -17.516 -0.393 1 98.88 96 CYS A C 1
ATOM 748 O O . CYS A 1 96 ? 11.422 -18.734 -0.188 1 98.88 96 CYS A O 1
ATOM 750 N N . THR A 1 97 ? 12.352 -16.719 -0.527 1 98.75 97 THR A N 1
ATOM 751 C CA . THR A 1 97 ? 13.695 -17.281 -0.653 1 98.75 97 THR A CA 1
ATOM 752 C C . THR A 1 97 ? 14.492 -17.078 0.628 1 98.75 97 THR A C 1
ATOM 754 O O . THR A 1 97 ? 15.672 -17.438 0.699 1 98.75 97 THR A O 1
ATOM 757 N N . SER A 1 98 ? 13.992 -16.406 1.618 1 98.44 98 SER A N 1
ATOM 758 C CA . SER A 1 98 ? 14.672 -16.172 2.889 1 98.44 98 SER A CA 1
ATOM 759 C C . SER A 1 98 ? 14.234 -17.188 3.947 1 98.44 98 SER A C 1
ATOM 761 O O . SER A 1 98 ? 13.266 -17.922 3.744 1 98.44 98 SER A O 1
ATOM 763 N N . ALA A 1 99 ? 14.961 -17.172 5.137 1 98.25 99 ALA A N 1
ATOM 764 C CA . ALA A 1 99 ? 14.656 -18.078 6.25 1 98.25 99 ALA A CA 1
ATOM 765 C C . ALA A 1 99 ? 13.453 -17.578 7.047 1 98.25 99 ALA A C 1
ATOM 767 O O . ALA A 1 99 ? 12.812 -18.344 7.77 1 98.25 99 ALA A O 1
ATOM 768 N N . SER A 1 100 ? 13.211 -16.312 6.945 1 98.31 100 SER A N 1
ATOM 769 C CA . SER A 1 100 ? 12.039 -15.719 7.578 1 98.31 100 SER A CA 1
ATOM 770 C C . SER A 1 100 ? 10.914 -15.5 6.57 1 98.31 100 SER A C 1
ATOM 772 O O . SER A 1 100 ? 11.148 -15.5 5.363 1 98.31 100 SER A O 1
ATOM 774 N N . ASP A 1 101 ? 9.727 -15.328 7.023 1 98.75 101 ASP A N 1
ATOM 775 C CA . ASP A 1 101 ? 8.57 -15.133 6.156 1 98.75 101 ASP A CA 1
ATOM 776 C C . ASP A 1 101 ? 8.781 -13.945 5.215 1 98.75 101 ASP A C 1
ATOM 778 O O . ASP A 1 101 ? 9.375 -12.938 5.602 1 98.75 101 ASP A O 1
ATOM 782 N N . LEU A 1 102 ? 8.344 -14.148 4.008 1 98.75 102 LEU A N 1
ATOM 783 C CA . LEU A 1 102 ? 8.195 -13.031 3.08 1 98.75 102 LEU A CA 1
ATOM 784 C C . LEU A 1 102 ? 6.859 -12.32 3.299 1 98.75 102 LEU A C 1
ATOM 786 O O . LEU A 1 102 ? 5.797 -12.945 3.215 1 98.75 102 LEU A O 1
ATOM 790 N N . ILE A 1 103 ? 6.914 -11.047 3.656 1 98.69 103 ILE A N 1
ATOM 791 C CA . ILE A 1 103 ? 5.723 -10.234 3.887 1 98.69 103 ILE A CA 1
ATOM 792 C C . ILE A 1 103 ? 5.66 -9.102 2.865 1 98.69 103 ILE A C 1
ATOM 794 O O . ILE A 1 103 ? 6.652 -8.406 2.643 1 98.69 103 ILE A O 1
ATOM 798 N N . PHE A 1 104 ? 4.543 -9 2.193 1 98.69 104 PHE A N 1
ATOM 799 C CA . PHE A 1 104 ? 4.363 -7.871 1.289 1 98.69 104 PHE A CA 1
ATOM 800 C C . PHE A 1 104 ? 2.924 -7.371 1.326 1 98.69 104 PHE A C 1
ATOM 802 O O . PHE A 1 104 ? 2.027 -8.078 1.792 1 98.69 104 PHE A O 1
ATOM 809 N N . LEU A 1 105 ? 2.732 -6.121 1.005 1 98.62 105 LEU A N 1
ATOM 810 C CA . LEU A 1 105 ? 1.411 -5.543 0.785 1 98.62 105 LEU A CA 1
ATOM 811 C C . LEU A 1 105 ? 0.985 -5.699 -0.67 1 98.62 105 LEU A C 1
ATOM 813 O O . LEU A 1 105 ? 1.746 -5.375 -1.584 1 98.62 105 LEU A O 1
ATOM 817 N N . ALA A 1 106 ? -0.148 -6.246 -0.921 1 98.69 106 ALA A N 1
ATOM 818 C CA . ALA A 1 106 ? -0.772 -6.254 -2.24 1 98.69 106 ALA A CA 1
ATOM 819 C C . ALA A 1 106 ? -1.755 -5.098 -2.393 1 98.69 106 ALA A C 1
ATOM 821 O O . ALA A 1 106 ? -2.727 -4.996 -1.639 1 98.69 106 ALA A O 1
ATOM 822 N N . VAL A 1 107 ? -1.495 -4.223 -3.316 1 98.81 107 VAL A N 1
ATOM 823 C CA . VAL A 1 107 ? -2.342 -3.072 -3.615 1 98.81 107 VAL A CA 1
ATOM 824 C C . VAL A 1 107 ? -3.008 -3.26 -4.977 1 98.81 107 VAL A C 1
ATOM 826 O O . VAL A 1 107 ? -2.324 -3.381 -5.996 1 98.81 107 VAL A O 1
ATOM 829 N N . CYS A 1 108 ? -4.332 -3.24 -4.992 1 98.81 108 CYS A N 1
ATOM 830 C CA . CYS A 1 108 ? -5.066 -3.445 -6.234 1 98.81 108 CYS A CA 1
ATOM 831 C C . CYS A 1 108 ? -5.82 -2.182 -6.641 1 98.81 108 CYS A C 1
ATOM 833 O O . CYS A 1 108 ? -6.402 -1.505 -5.793 1 98.81 108 CYS A O 1
ATOM 835 N N . THR A 1 109 ? -5.746 -1.856 -7.883 1 98.62 109 THR A N 1
ATOM 836 C CA . THR A 1 109 ? -6.582 -0.826 -8.484 1 98.62 109 THR A CA 1
ATOM 837 C C . THR A 1 109 ? -7.219 -1.335 -9.781 1 98.62 109 THR A C 1
ATOM 839 O O . THR A 1 109 ? -6.52 -1.79 -10.688 1 98.62 109 THR A O 1
ATOM 842 N N . PRO A 1 110 ? -8.586 -1.235 -10.039 1 98.25 110 PRO A N 1
ATOM 843 C CA . PRO A 1 110 ? -9.547 -1.046 -8.953 1 98.25 110 PRO A CA 1
ATOM 844 C C . PRO A 1 110 ? -9.422 -2.109 -7.859 1 98.25 110 PRO A C 1
ATOM 846 O O . PRO A 1 110 ? -8.539 -2.965 -7.926 1 98.25 110 PRO A O 1
ATOM 849 N N . ARG A 1 111 ? -10.25 -2.018 -6.785 1 98.38 111 ARG A N 1
ATOM 850 C CA . ARG A 1 111 ? -10.164 -2.928 -5.648 1 98.38 111 ARG A CA 1
ATOM 851 C C . ARG A 1 111 ? -10.297 -4.379 -6.102 1 98.38 111 ARG A C 1
ATOM 853 O O . ARG A 1 111 ? -10.898 -4.66 -7.141 1 98.38 111 ARG A O 1
ATOM 860 N N . PHE A 1 112 ? -9.742 -5.238 -5.301 1 98.31 112 PHE A N 1
ATOM 861 C CA . PHE A 1 112 ? -9.758 -6.66 -5.609 1 98.31 112 PHE A CA 1
ATOM 862 C C . PHE A 1 112 ? -11.18 -7.207 -5.609 1 98.31 112 PHE A C 1
ATOM 864 O O . PHE A 1 112 ? -11.953 -6.926 -4.695 1 98.31 112 PHE A O 1
ATOM 871 N N . ASP A 1 113 ? -11.539 -7.883 -6.59 1 97.31 113 ASP A N 1
ATOM 872 C CA . ASP A 1 113 ? -12.766 -8.664 -6.754 1 97.31 113 ASP A CA 1
ATOM 873 C C . ASP A 1 113 ? -12.445 -10.125 -7.035 1 97.31 113 ASP A C 1
ATOM 875 O O . ASP A 1 113 ? -11.82 -10.453 -8.047 1 97.31 113 ASP A O 1
ATOM 879 N N . PRO A 1 114 ? -12.852 -11.031 -6.152 1 95.12 114 PRO A N 1
ATOM 880 C CA . PRO A 1 114 ? -12.547 -12.445 -6.359 1 95.12 114 PRO A CA 1
ATOM 881 C C . PRO A 1 114 ? -12.969 -12.953 -7.73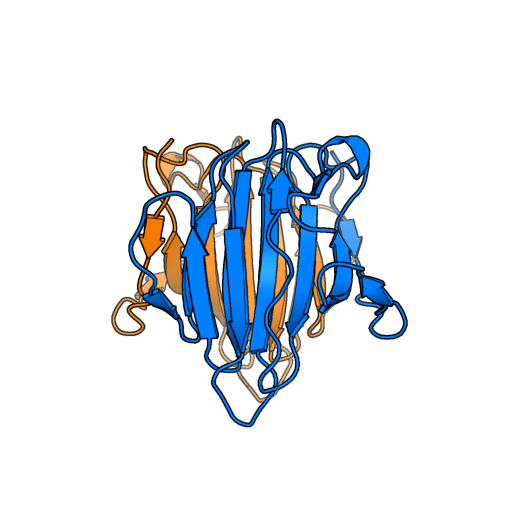4 1 95.12 114 PRO A C 1
ATOM 883 O O . PRO A 1 114 ? -12.406 -13.922 -8.242 1 95.12 114 PRO A O 1
ATOM 886 N N . ARG A 1 115 ? -13.969 -12.328 -8.391 1 96.75 115 ARG A N 1
ATOM 887 C CA . ARG A 1 115 ? -14.438 -12.727 -9.719 1 96.75 115 ARG A CA 1
ATOM 888 C C . ARG A 1 115 ? -13.375 -12.461 -10.773 1 96.75 115 ARG A C 1
ATOM 890 O O . ARG A 1 115 ? -13.43 -13.016 -11.875 1 96.75 115 ARG A O 1
ATOM 897 N N . ASN A 1 116 ? -12.367 -11.586 -10.422 1 97.56 116 ASN A N 1
ATOM 898 C CA . ASN A 1 116 ? -11.32 -11.219 -11.375 1 97.56 116 ASN A CA 1
ATOM 899 C C . ASN A 1 116 ? -10.102 -12.125 -11.25 1 97.56 116 ASN A C 1
ATOM 901 O O . ASN A 1 116 ? -9.141 -11.984 -12.008 1 97.56 116 ASN A O 1
ATOM 905 N N . TYR A 1 117 ? -10.148 -13.031 -10.266 1 96.94 117 TYR A N 1
ATOM 906 C CA . TYR A 1 117 ? -9.023 -13.938 -10.031 1 96.94 117 TYR A CA 1
ATOM 907 C C . TYR A 1 117 ? -8.992 -15.039 -11.086 1 96.94 117 TYR A C 1
ATOM 909 O O . TYR A 1 117 ? -10 -15.711 -11.32 1 96.94 117 TYR A O 1
ATOM 917 N N . ILE A 1 118 ? -7.867 -15.227 -11.695 1 97.19 118 ILE A N 1
ATOM 918 C CA . ILE A 1 118 ? -7.652 -16.266 -12.703 1 97.19 118 ILE A CA 1
ATOM 919 C C . ILE A 1 118 ? -6.598 -17.25 -12.211 1 97.19 118 ILE A C 1
ATOM 921 O O . ILE A 1 118 ? -5.41 -16.922 -12.156 1 97.19 118 ILE A O 1
ATOM 925 N N . ALA A 1 119 ? -6.98 -18.438 -11.859 1 96.19 119 ALA A N 1
ATOM 926 C CA . ALA A 1 119 ? -6.039 -19.516 -11.531 1 96.19 119 ALA A CA 1
ATOM 927 C C . ALA A 1 119 ? -5.371 -20.062 -12.781 1 96.19 119 ALA A C 1
ATOM 929 O O . ALA A 1 119 ? -6.051 -20.469 -13.727 1 96.19 119 ALA A O 1
ATOM 930 N N . LEU A 1 120 ? -4.145 -20.031 -12.805 1 95.81 120 LEU A N 1
ATOM 931 C CA . LEU A 1 120 ? -3.449 -20.484 -14.008 1 95.81 120 LEU A CA 1
ATOM 932 C C . LEU A 1 120 ? -2.791 -21.828 -13.781 1 95.81 120 LEU A C 1
ATOM 934 O O . LEU A 1 120 ? -2.148 -22.375 -14.688 1 95.81 120 LEU A O 1
ATOM 938 N N . GLU A 1 121 ? -2.752 -22.188 -12.586 1 85.81 121 GLU A N 1
ATOM 939 C CA . GLU A 1 121 ? -2.26 -23.531 -12.305 1 85.81 121 GLU A CA 1
ATOM 940 C C . GLU A 1 121 ? -3.23 -24.297 -11.414 1 85.81 121 GLU A C 1
ATOM 942 O O . GLU A 1 121 ? -3.984 -23.703 -10.648 1 85.81 121 GLU A O 1
ATOM 947 N N . GLU A 1 122 ? -3.457 -25.656 -11.547 1 65.44 122 GLU A N 1
ATOM 948 C CA . GLU A 1 122 ? -4.316 -26.562 -10.789 1 65.44 122 GLU A CA 1
ATOM 949 C C . GLU A 1 122 ? -3.744 -26.828 -9.398 1 65.44 122 GLU A C 1
ATOM 951 O O . GLU A 1 122 ? -2.525 -26.812 -9.211 1 65.44 122 GLU A O 1
ATOM 956 N N . MET B 1 1 ? 0.103 -0.477 -19.969 1 89.19 1 MET B N 1
ATOM 957 C CA . MET B 1 1 ? 0.884 -0.691 -18.75 1 89.19 1 MET B CA 1
ATOM 958 C C . MET B 1 1 ? 1.768 -1.927 -18.891 1 89.19 1 MET B C 1
ATOM 960 O O . MET B 1 1 ? 1.342 -2.945 -19.438 1 89.19 1 MET B O 1
ATOM 964 N N . GLN B 1 2 ? 3.031 -1.751 -18.453 1 92.5 2 GLN B N 1
ATOM 965 C CA . GLN B 1 2 ? 3.977 -2.863 -18.5 1 92.5 2 GLN B CA 1
ATOM 966 C C . GLN B 1 2 ? 4.34 -3.328 -17.094 1 92.5 2 GLN B C 1
ATOM 968 O O . GLN B 1 2 ? 4.359 -2.527 -16.156 1 92.5 2 GLN B O 1
ATOM 973 N N . ALA B 1 3 ? 4.578 -4.609 -17.031 1 96.81 3 ALA B N 1
ATOM 974 C CA . ALA B 1 3 ? 5.086 -5.141 -15.773 1 96.81 3 ALA B CA 1
ATOM 975 C C . ALA B 1 3 ? 6.422 -4.504 -15.406 1 96.81 3 ALA B C 1
ATOM 977 O O . ALA B 1 3 ? 7.266 -4.266 -16.281 1 96.81 3 ALA B O 1
ATOM 978 N N . ARG B 1 4 ? 6.621 -4.133 -14.156 1 94.88 4 ARG B N 1
ATOM 979 C CA . ARG B 1 4 ? 7.863 -3.525 -13.688 1 94.88 4 ARG B CA 1
ATOM 980 C C . ARG B 1 4 ? 8.211 -4.008 -12.289 1 94.88 4 ARG B C 1
ATOM 982 O O . ARG B 1 4 ? 7.32 -4.277 -11.477 1 94.88 4 ARG B O 1
ATOM 989 N N . ILE B 1 5 ? 9.453 -4.188 -12.047 1 95.69 5 ILE B N 1
ATOM 990 C CA . ILE B 1 5 ? 9.992 -4.379 -10.711 1 95.69 5 ILE B CA 1
ATOM 991 C C . ILE B 1 5 ? 10.898 -3.201 -10.336 1 95.69 5 ILE B C 1
ATOM 993 O O . ILE B 1 5 ? 11.938 -2.992 -10.961 1 95.69 5 ILE B O 1
ATOM 997 N N . LEU B 1 6 ? 10.461 -2.432 -9.43 1 95.31 6 LEU B N 1
ATOM 998 C CA . LEU B 1 6 ? 11.172 -1.23 -9.008 1 95.31 6 LEU B CA 1
ATOM 999 C C . LEU B 1 6 ? 12 -1.505 -7.758 1 95.31 6 LEU B C 1
ATOM 1001 O O . LEU B 1 6 ? 11.461 -1.917 -6.727 1 95.31 6 LEU B O 1
ATOM 1005 N N . GLU B 1 7 ? 13.273 -1.252 -7.863 1 93.56 7 GLU B N 1
ATOM 1006 C CA . GLU B 1 7 ? 14.148 -1.455 -6.719 1 93.56 7 GLU B CA 1
ATOM 1007 C C . GLU B 1 7 ? 14.094 -0.269 -5.762 1 93.56 7 GLU B C 1
ATOM 1009 O O . GLU B 1 7 ? 14.102 0.886 -6.195 1 93.56 7 GLU B O 1
ATOM 1014 N N . HIS B 1 8 ? 13.938 -0.688 -4.457 1 88.06 8 HIS B N 1
ATOM 1015 C CA . HIS B 1 8 ? 13.977 0.341 -3.426 1 88.06 8 HIS B CA 1
ATOM 1016 C C . HIS B 1 8 ? 15.344 1.018 -3.367 1 88.06 8 HIS B C 1
ATOM 1018 O O . HIS B 1 8 ? 16.375 0.352 -3.467 1 88.06 8 HIS B O 1
ATOM 1024 N N . ALA B 1 9 ? 15.297 2.32 -3.277 1 86.81 9 ALA B N 1
ATOM 1025 C CA . ALA B 1 9 ? 16.516 3.1 -3.061 1 86.81 9 ALA B CA 1
ATOM 1026 C C . ALA B 1 9 ? 16.422 3.918 -1.776 1 86.81 9 ALA B C 1
ATOM 1028 O O . ALA B 1 9 ? 16.062 5.102 -1.811 1 86.81 9 ALA B O 1
ATOM 1029 N N . PRO B 1 10 ? 16.75 3.264 -0.674 1 80.44 10 PRO B N 1
ATOM 1030 C CA . PRO B 1 10 ? 16.578 3.951 0.607 1 80.44 10 PRO B CA 1
ATOM 1031 C C . PRO B 1 10 ? 17.344 5.27 0.682 1 80.44 10 PRO B C 1
ATOM 1033 O O . PRO B 1 10 ? 16.969 6.168 1.436 1 80.44 10 PRO B O 1
ATOM 1036 N N . GLY B 1 11 ? 18.375 5.344 -0.043 1 85.44 11 GLY B N 1
ATOM 1037 C CA . GLY B 1 11 ? 19.141 6.578 -0.064 1 85.44 11 GLY B CA 1
ATOM 1038 C C . GLY B 1 11 ? 18.375 7.754 -0.63 1 85.44 11 GLY B C 1
ATOM 1039 O O . GLY B 1 11 ? 18.781 8.906 -0.475 1 85.44 11 GLY B O 1
ATOM 1040 N N . ASN B 1 12 ? 17.172 7.438 -1.136 1 88 12 ASN B N 1
ATOM 1041 C CA . ASN B 1 12 ? 16.375 8.477 -1.78 1 88 12 ASN B CA 1
ATOM 1042 C C . ASN B 1 12 ? 15.383 9.109 -0.808 1 88 12 ASN B C 1
ATOM 1044 O O . ASN B 1 12 ? 14.547 9.922 -1.207 1 88 12 ASN B O 1
ATOM 1048 N N . GLU B 1 13 ? 15.594 8.773 0.493 1 94.31 13 GLU B N 1
ATOM 1049 C CA . GLU B 1 13 ? 14.727 9.406 1.477 1 94.31 13 GLU B CA 1
ATOM 1050 C C . GLU B 1 13 ? 15 10.906 1.57 1 94.31 13 GLU B C 1
ATOM 1052 O O . GLU B 1 13 ? 16.156 11.328 1.568 1 94.31 13 GLU B O 1
ATOM 1057 N N . TYR B 1 14 ? 13.938 11.688 1.69 1 94.5 14 TYR B N 1
ATOM 1058 C CA . TYR B 1 14 ? 14.086 13.133 1.831 1 94.5 14 TYR B CA 1
ATOM 1059 C C . TYR B 1 14 ? 13.07 13.688 2.824 1 94.5 14 TYR B C 1
ATOM 1061 O O . TYR B 1 14 ? 12.03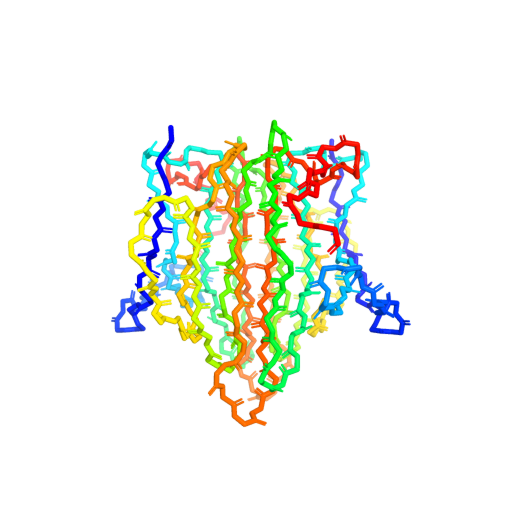9 13.07 3.082 1 94.5 14 TYR B O 1
ATOM 1069 N N . PHE B 1 15 ? 13.484 14.742 3.389 1 95 15 PHE B N 1
ATOM 1070 C CA . PHE B 1 15 ? 12.586 15.43 4.309 1 95 15 PHE B CA 1
ATOM 1071 C C . PHE B 1 15 ? 11.516 16.203 3.541 1 95 15 PHE B C 1
ATOM 1073 O O . PHE B 1 15 ? 11.828 16.922 2.596 1 95 15 PHE B O 1
ATOM 1080 N N . PHE B 1 16 ? 10.297 15.953 3.785 1 91.5 16 PHE B N 1
ATOM 1081 C CA . PHE B 1 16 ? 9.156 16.672 3.211 1 91.5 16 PHE B CA 1
ATOM 1082 C C . PHE B 1 16 ? 8.672 17.766 4.152 1 91.5 16 PHE B C 1
ATOM 1084 O O . PHE B 1 16 ? 8.68 17.594 5.371 1 91.5 16 PHE B O 1
ATOM 1091 N N . ARG B 1 17 ? 8.258 18.828 3.781 1 85.94 17 ARG B N 1
ATOM 1092 C CA . ARG B 1 17 ? 7.926 20.047 4.523 1 85.94 17 ARG B CA 1
ATOM 1093 C C . ARG B 1 17 ? 6.879 19.766 5.594 1 85.94 17 ARG B C 1
ATOM 1095 O O . ARG B 1 17 ? 6.793 20.484 6.59 1 85.94 17 ARG B O 1
ATOM 1102 N N . GLU B 1 18 ? 6.141 18.703 5.445 1 89.69 18 GLU B N 1
ATOM 1103 C CA . GLU B 1 18 ? 5.086 18.375 6.402 1 89.69 18 GLU B CA 1
ATOM 1104 C C . GLU B 1 18 ? 5.672 17.859 7.715 1 89.69 18 GLU B C 1
ATOM 1106 O O . GLU B 1 18 ? 4.957 17.734 8.711 1 89.69 18 GLU B O 1
ATOM 1111 N N . GLY B 1 19 ? 6.965 17.594 7.809 1 93.69 19 GLY B N 1
ATOM 1112 C CA . GLY B 1 19 ? 7.598 17.141 9.031 1 93.69 19 GLY B CA 1
ATOM 1113 C C . GLY B 1 19 ? 7.816 15.641 9.07 1 93.69 19 GLY B C 1
ATOM 1114 O O . GLY B 1 19 ? 7.828 15.031 10.141 1 93.69 19 GLY B O 1
ATOM 1115 N N . CYS B 1 20 ? 7.867 15.094 7.93 1 96.94 20 CYS B N 1
ATOM 1116 C CA . CYS B 1 20 ? 8.141 13.664 7.84 1 96.94 20 CYS B CA 1
ATOM 1117 C C . CYS B 1 20 ? 9.156 13.367 6.746 1 96.94 20 CYS B C 1
ATOM 1119 O O . CYS B 1 20 ? 9.539 14.266 5.988 1 96.94 20 CYS B O 1
ATOM 1121 N N . PHE B 1 21 ? 9.703 12.211 6.758 1 97.75 21 PHE B N 1
ATOM 1122 C CA . PHE B 1 21 ? 10.625 11.742 5.727 1 97.75 21 PHE B CA 1
ATOM 1123 C C . PHE B 1 21 ? 9.906 10.828 4.738 1 97.75 21 PHE B C 1
ATOM 1125 O O . PHE B 1 21 ? 9.125 9.969 5.137 1 97.75 21 PHE B O 1
ATOM 1132 N N . ILE B 1 22 ? 10.195 11.078 3.414 1 97.44 22 ILE B N 1
ATOM 1133 C CA . ILE B 1 22 ? 9.492 10.352 2.367 1 97.44 22 ILE B CA 1
ATOM 1134 C C . ILE B 1 22 ? 10.484 9.586 1.499 1 97.44 22 ILE B C 1
ATOM 1136 O O . ILE B 1 22 ? 11.547 10.117 1.145 1 97.44 22 ILE B O 1
ATOM 1140 N N . THR B 1 23 ? 10.281 8.367 1.285 1 96.69 23 THR B N 1
ATOM 1141 C CA . THR B 1 23 ? 10.891 7.598 0.204 1 96.69 23 THR B CA 1
ATOM 1142 C C . THR B 1 23 ? 9.844 7.223 -0.846 1 96.69 23 THR B C 1
ATOM 1144 O O . THR B 1 23 ? 8.93 6.445 -0.569 1 96.69 23 THR B O 1
ATOM 1147 N N . GLU B 1 24 ? 10.008 7.82 -2.018 1 96.06 24 GLU B N 1
ATOM 1148 C CA . GLU B 1 24 ? 9.094 7.445 -3.098 1 96.06 24 GLU B CA 1
ATOM 1149 C C . GLU B 1 24 ? 9.383 6.027 -3.592 1 96.06 24 GLU B C 1
ATOM 1151 O O . GLU B 1 24 ? 10.508 5.723 -3.988 1 96.06 24 GLU B O 1
ATOM 1156 N N . LEU B 1 25 ? 8.406 5.156 -3.557 1 97.31 25 LEU B N 1
ATOM 1157 C CA . LEU B 1 25 ? 8.594 3.771 -3.977 1 97.31 25 LEU B CA 1
ATOM 1158 C C . LEU B 1 25 ? 8.125 3.572 -5.414 1 97.31 25 LEU B C 1
ATOM 1160 O O . LEU B 1 25 ? 8.781 2.879 -6.195 1 97.31 25 LEU B O 1
ATOM 1164 N N . SER B 1 26 ? 6.965 4.16 -5.727 1 97.31 26 SER B N 1
ATOM 1165 C CA . SER B 1 26 ? 6.371 4.09 -7.059 1 97.31 26 SER B CA 1
ATOM 1166 C C . SER B 1 26 ? 5.504 5.312 -7.344 1 97.31 26 SER B C 1
ATOM 1168 O O . SER B 1 26 ? 4.551 5.586 -6.609 1 97.31 26 SER B O 1
ATOM 1170 N N . ASN B 1 27 ? 5.824 6.07 -8.305 1 97.5 27 ASN B N 1
ATOM 1171 C CA . ASN B 1 27 ? 5.094 7.227 -8.812 1 97.5 27 ASN B CA 1
ATOM 1172 C C . ASN B 1 27 ? 5.555 7.609 -10.219 1 97.5 27 ASN B C 1
ATOM 1174 O O . ASN B 1 27 ? 6.531 8.344 -10.375 1 97.5 27 ASN B O 1
ATOM 1178 N N . ALA B 1 28 ? 4.844 7.105 -11.172 1 96.56 28 ALA B N 1
ATOM 1179 C CA . ALA B 1 28 ? 5.301 7.316 -12.539 1 96.56 28 ALA B CA 1
ATOM 1180 C C . ALA B 1 28 ? 4.121 7.465 -13.5 1 96.56 28 ALA B C 1
ATOM 1182 O O . ALA B 1 28 ? 3.016 7.004 -13.203 1 96.56 28 ALA B O 1
ATOM 1183 N N . ASP B 1 29 ? 4.375 8.023 -14.68 1 95.5 29 ASP B N 1
ATOM 1184 C CA . ASP B 1 29 ? 3.342 8.281 -15.672 1 95.5 29 ASP B CA 1
ATOM 1185 C C . ASP B 1 29 ? 2.756 6.98 -16.219 1 95.5 29 ASP B C 1
ATOM 1187 O O . ASP B 1 29 ? 1.58 6.93 -16.578 1 95.5 29 ASP B O 1
ATOM 1191 N N . HIS B 1 30 ? 3.541 5.965 -16.172 1 94.31 30 HIS B N 1
ATOM 1192 C CA . HIS B 1 30 ? 3.074 4.711 -16.75 1 94.31 30 HIS B CA 1
ATOM 1193 C C . HIS B 1 30 ? 2.111 3.992 -15.82 1 94.31 30 HIS B C 1
ATOM 1195 O O . HIS B 1 30 ? 1.46 3.023 -16.219 1 94.31 30 HIS B O 1
ATOM 1201 N N . ASP B 1 31 ? 2.029 4.406 -14.633 1 96.88 31 ASP B N 1
ATOM 1202 C CA . ASP B 1 31 ? 1.063 3.902 -13.664 1 96.88 31 ASP B CA 1
ATOM 1203 C C . ASP B 1 31 ? 0.263 5.043 -13.039 1 96.88 31 ASP B C 1
ATOM 1205 O O . ASP B 1 31 ? 0.403 5.328 -11.852 1 96.88 31 ASP B O 1
ATOM 1209 N N . PRO B 1 32 ? -0.606 5.66 -13.812 1 96.94 32 PRO B N 1
ATOM 1210 C CA . PRO B 1 32 ? -1.305 6.859 -13.336 1 96.94 32 PRO B CA 1
ATOM 1211 C C . PRO B 1 32 ? -2.334 6.551 -12.25 1 96.94 32 PRO B C 1
ATOM 1213 O O . PRO B 1 32 ? -2.814 7.465 -11.578 1 96.94 32 PRO B O 1
ATOM 1216 N N . ALA B 1 33 ? -2.645 5.301 -12.062 1 97.69 33 ALA B N 1
ATOM 1217 C CA . ALA B 1 33 ? -3.762 4.918 -11.203 1 97.69 33 ALA B CA 1
ATOM 1218 C C . ALA B 1 33 ? -3.359 4.957 -9.734 1 97.69 33 ALA B C 1
ATOM 1220 O O . ALA B 1 33 ? -4.215 5.047 -8.852 1 97.69 33 ALA B O 1
ATOM 1221 N N . ALA B 1 34 ? -2.049 4.852 -9.484 1 98.56 34 ALA B N 1
ATOM 1222 C CA . ALA B 1 34 ? -1.655 4.781 -8.078 1 98.56 34 ALA B CA 1
ATOM 1223 C C . ALA B 1 34 ? -0.197 5.188 -7.895 1 98.56 34 ALA B C 1
ATOM 1225 O O . ALA B 1 34 ? 0.603 5.094 -8.828 1 98.56 34 ALA B O 1
ATOM 1226 N N . SER B 1 35 ? 0.156 5.598 -6.785 1 98.5 35 SER B N 1
ATOM 1227 C CA . SER B 1 35 ? 1.521 5.785 -6.301 1 98.5 35 SER B CA 1
ATOM 1228 C C . SER B 1 35 ? 1.674 5.289 -4.867 1 98.5 35 SER B C 1
ATOM 1230 O O . SER B 1 35 ? 0.684 5.141 -4.148 1 98.5 35 SER B O 1
ATOM 1232 N N . MET B 1 36 ? 2.834 4.926 -4.477 1 98.19 36 MET B N 1
ATOM 1233 C CA . MET B 1 36 ? 3.172 4.449 -3.141 1 98.19 36 MET B CA 1
ATOM 1234 C C . MET B 1 36 ? 4.441 5.125 -2.627 1 98.19 36 MET B C 1
ATOM 1236 O O . MET B 1 36 ? 5.414 5.266 -3.367 1 98.19 36 MET B O 1
ATOM 1240 N N . ALA B 1 37 ? 4.418 5.535 -1.446 1 97.88 37 ALA B N 1
ATOM 1241 C CA . ALA B 1 37 ? 5.574 6.113 -0.768 1 97.88 37 ALA B CA 1
ATOM 1242 C C . ALA B 1 37 ? 5.672 5.621 0.673 1 97.88 37 ALA B C 1
ATOM 1244 O O . ALA B 1 37 ? 4.648 5.363 1.315 1 97.88 37 ALA B O 1
ATOM 1245 N N . ARG B 1 38 ? 6.848 5.457 1.123 1 97.62 38 ARG B N 1
ATOM 1246 C CA . ARG B 1 38 ? 7.121 5.176 2.529 1 97.62 38 ARG B CA 1
ATOM 1247 C C . ARG B 1 38 ? 7.328 6.465 3.316 1 97.62 38 ARG B C 1
ATOM 1249 O O . ARG B 1 38 ? 8.156 7.297 2.945 1 97.62 38 ARG B O 1
ATOM 1256 N N . ALA B 1 39 ? 6.629 6.641 4.324 1 98.31 39 ALA B N 1
ATOM 1257 C CA . ALA B 1 39 ? 6.754 7.809 5.191 1 98.31 39 ALA B CA 1
ATOM 1258 C C . ALA B 1 39 ? 7.297 7.418 6.562 1 98.31 39 ALA B C 1
ATOM 1260 O O . ALA B 1 39 ? 6.938 6.371 7.105 1 98.31 39 ALA B O 1
ATOM 1261 N N . ARG B 1 40 ? 8.109 8.219 7.074 1 98.38 40 ARG B N 1
ATOM 1262 C CA . ARG B 1 40 ? 8.68 8.055 8.406 1 98.38 40 ARG B CA 1
ATOM 1263 C C . ARG B 1 40 ? 8.508 9.328 9.234 1 98.38 40 ARG B C 1
ATOM 1265 O O . ARG B 1 40 ? 8.883 10.414 8.797 1 98.38 40 ARG B O 1
ATOM 1272 N N . VAL B 1 41 ? 7.891 9.211 10.32 1 98.69 41 VAL B N 1
ATOM 1273 C CA . VAL B 1 41 ? 7.719 10.297 11.273 1 98.69 41 VAL B CA 1
ATOM 1274 C C . VAL B 1 41 ? 8.5 9.992 12.555 1 98.69 41 VAL B C 1
ATOM 1276 O O . VAL B 1 41 ? 8.328 8.93 13.148 1 98.69 41 VAL B O 1
ATOM 1279 N N . GLU B 1 42 ? 9.344 10.867 13 1 98.56 42 GLU B N 1
ATOM 1280 C CA . GLU B 1 42 ? 10.172 10.664 14.188 1 98.56 42 GLU B CA 1
ATOM 1281 C C . GLU B 1 42 ? 9.336 10.773 15.461 1 98.56 42 GLU B C 1
ATOM 1283 O O . GLU B 1 42 ? 8.289 11.422 15.469 1 98.56 42 GLU B O 1
ATOM 1288 N N . PRO B 1 43 ? 9.844 10.148 16.516 1 98.69 43 PRO B N 1
ATOM 1289 C CA . PRO B 1 43 ? 9.117 10.164 17.781 1 98.69 43 PRO B CA 1
ATOM 1290 C C . PRO B 1 43 ? 8.766 11.578 18.234 1 98.69 43 PRO B C 1
ATOM 1292 O O . PRO B 1 43 ? 9.625 12.461 18.25 1 98.69 43 PRO B O 1
ATOM 1295 N N . GLY B 1 44 ? 7.461 11.758 18.578 1 98.31 44 GLY B N 1
ATOM 1296 C CA . GLY B 1 44 ? 7.012 13.031 19.125 1 98.31 44 GLY B CA 1
ATOM 1297 C C . GLY B 1 44 ? 6.652 14.047 18.062 1 98.31 44 GLY B C 1
ATOM 1298 O O . GLY B 1 44 ? 6.078 15.094 18.359 1 98.31 44 GLY B O 1
ATOM 1299 N N . ARG B 1 45 ? 6.902 13.812 16.828 1 98.12 45 ARG B N 1
ATOM 1300 C CA . ARG B 1 45 ? 6.648 14.75 15.742 1 98.12 45 ARG B CA 1
ATOM 1301 C C . ARG B 1 45 ? 5.23 14.602 15.203 1 98.12 45 ARG B C 1
ATOM 1303 O O . ARG B 1 45 ? 4.676 13.5 15.195 1 98.12 45 ARG B O 1
ATOM 1310 N N . THR B 1 46 ? 4.625 15.672 14.828 1 98.25 46 THR B N 1
ATOM 1311 C CA . THR B 1 46 ? 3.336 15.742 14.148 1 98.25 46 THR B CA 1
ATOM 1312 C C . THR B 1 46 ? 3.486 16.359 12.758 1 98.25 46 THR B C 1
ATOM 1314 O O . THR B 1 46 ? 4.121 17.391 12.602 1 98.25 46 THR B O 1
ATOM 1317 N N . THR B 1 47 ? 2.967 15.68 11.742 1 98.19 47 THR B N 1
ATOM 1318 C CA . THR B 1 47 ? 3.004 16.266 10.406 1 98.19 47 THR B CA 1
ATOM 1319 C C . THR B 1 47 ? 2.09 17.484 10.328 1 98.19 47 THR B C 1
ATOM 1321 O O . THR B 1 47 ? 1.126 17.594 11.094 1 98.19 47 THR B O 1
ATOM 1324 N N . ALA B 1 48 ? 2.393 18.375 9.391 1 97.38 48 ALA B N 1
ATOM 1325 C CA . ALA B 1 48 ? 1.579 19.562 9.211 1 97.38 48 ALA B CA 1
ATOM 1326 C C . ALA B 1 48 ? 0.194 19.219 8.68 1 97.38 48 ALA B C 1
ATOM 1328 O O . ALA B 1 48 ? 0.043 18.281 7.898 1 97.38 48 ALA B O 1
ATOM 1329 N N . TRP B 1 49 ? -0.791 20 9.117 1 97.88 49 TRP B N 1
ATOM 1330 C CA . TRP B 1 49 ? -2.1 19.891 8.477 1 97.88 49 TRP B CA 1
ATOM 1331 C C . TRP B 1 49 ? -1.988 20.094 6.969 1 97.88 49 TRP B C 1
ATOM 1333 O O . TRP B 1 49 ? -1.396 21.078 6.512 1 97.88 49 TRP B O 1
ATOM 1343 N N . HIS B 1 50 ? -2.584 19.219 6.199 1 98.12 50 HIS B N 1
ATOM 1344 C CA . HIS B 1 50 ? -2.596 19.297 4.746 1 98.12 50 HIS B CA 1
ATOM 1345 C C . HIS B 1 50 ? -3.762 18.516 4.156 1 98.12 50 HIS B C 1
ATOM 1347 O O . HIS B 1 50 ? -4.48 17.828 4.883 1 98.12 50 HIS B O 1
ATOM 1353 N N . ALA B 1 51 ? -3.998 18.656 2.932 1 98.25 51 ALA B N 1
ATOM 1354 C CA . ALA B 1 51 ? -4.969 17.891 2.15 1 98.25 51 ALA B CA 1
ATOM 1355 C C . ALA B 1 51 ? -4.465 17.672 0.727 1 98.25 51 ALA B C 1
ATOM 1357 O O . ALA B 1 51 ? -3.477 18.266 0.306 1 98.25 51 ALA B O 1
ATOM 1358 N N . LEU B 1 52 ? -4.977 16.672 0.092 1 98.19 52 LEU B N 1
ATOM 1359 C CA . LEU B 1 52 ? -4.707 16.453 -1.325 1 98.19 52 LEU B CA 1
ATOM 1360 C C . LEU B 1 52 ? -5.957 16.703 -2.162 1 98.19 52 LEU B C 1
ATOM 1362 O O . LEU B 1 52 ? -7.031 16.172 -1.863 1 98.19 52 LEU B O 1
ATOM 1366 N N . ALA B 1 53 ? -5.738 17.484 -3.156 1 98.06 53 ALA B N 1
ATOM 1367 C CA . ALA B 1 53 ? -6.82 17.656 -4.117 1 98.06 53 ALA B CA 1
ATOM 1368 C C . ALA B 1 53 ? -6.883 16.5 -5.098 1 98.06 53 ALA B C 1
ATOM 1370 O O . ALA B 1 53 ? -5.848 15.977 -5.52 1 98.06 53 ALA B O 1
ATOM 1371 N N . GLN B 1 54 ? -8.102 15.961 -5.438 1 97.38 54 GLN B N 1
ATOM 1372 C CA . GLN B 1 54 ? -8.391 15.023 -6.523 1 97.38 54 GLN B CA 1
ATOM 1373 C C . GLN B 1 54 ? -7.801 13.648 -6.234 1 97.38 54 GLN B C 1
ATOM 1375 O O . GLN B 1 54 ? -7.812 12.766 -7.102 1 97.38 54 GLN B O 1
ATOM 1380 N N . THR B 1 55 ? -7.223 13.492 -5.043 1 98.31 55 THR B N 1
ATOM 1381 C CA . THR B 1 55 ? -6.496 12.266 -4.734 1 98.31 55 THR B CA 1
ATOM 1382 C C . THR B 1 55 ? -6.965 11.672 -3.408 1 98.31 55 THR B C 1
ATOM 1384 O O . THR B 1 55 ? -7.078 12.391 -2.41 1 98.31 55 THR B O 1
ATOM 1387 N N . VAL B 1 56 ? -7.371 10.383 -3.436 1 98.56 56 VAL B N 1
ATOM 1388 C CA . VAL B 1 56 ? -7.574 9.648 -2.193 1 98.56 56 VAL B CA 1
ATOM 1389 C C . VAL B 1 56 ? -6.234 9.141 -1.668 1 98.56 56 VAL B C 1
ATOM 1391 O O . VAL B 1 56 ? -5.43 8.594 -2.426 1 98.56 56 VAL B O 1
ATOM 1394 N N . GLU B 1 57 ? -6 9.391 -0.472 1 98.75 57 GLU B N 1
ATOM 1395 C CA . GLU B 1 57 ? -4.785 8.898 0.172 1 98.75 57 GLU B CA 1
ATOM 1396 C C . GLU B 1 57 ? -5.113 7.871 1.249 1 98.75 57 GLU B C 1
ATOM 1398 O O . GLU B 1 57 ? -6.059 8.047 2.016 1 98.75 57 GLU B O 1
ATOM 1403 N N . ARG B 1 58 ? -4.43 6.777 1.272 1 98.75 58 ARG B N 1
ATOM 1404 C CA . ARG B 1 58 ? -4.562 5.727 2.279 1 98.75 58 ARG B CA 1
ATOM 1405 C C . ARG B 1 58 ? -3.238 5.484 2.994 1 98.75 58 ARG B C 1
ATOM 1407 O O . ARG B 1 58 ? -2.197 5.332 2.35 1 98.75 58 ARG B O 1
ATOM 1414 N N . TYR B 1 59 ? -3.215 5.539 4.309 1 98.81 59 TYR B N 1
ATOM 1415 C CA . TYR B 1 59 ? -2.062 5.121 5.102 1 98.81 59 TYR B CA 1
ATOM 1416 C C . TYR B 1 59 ? -2.207 3.674 5.555 1 98.81 59 TYR B C 1
ATOM 1418 O O . TYR B 1 59 ? -3.24 3.289 6.105 1 98.81 59 TYR B O 1
ATOM 1426 N N . VAL B 1 60 ? -1.279 2.852 5.309 1 98.69 60 VAL B N 1
ATOM 1427 C CA . VAL B 1 60 ? -1.129 1.555 5.961 1 98.69 60 VAL B CA 1
ATOM 1428 C C . VAL B 1 60 ? -0.001 1.621 6.988 1 98.69 60 VAL B C 1
ATOM 1430 O O . VAL B 1 60 ? 1.172 1.736 6.625 1 98.69 60 VAL B O 1
ATOM 1433 N N . ILE B 1 61 ? -0.35 1.507 8.242 1 98.75 61 ILE B N 1
ATOM 1434 C CA . ILE B 1 61 ? 0.65 1.626 9.297 1 98.75 61 ILE B CA 1
ATOM 1435 C C . ILE B 1 61 ? 1.51 0.364 9.336 1 98.75 61 ILE B C 1
ATOM 1437 O O . ILE B 1 61 ? 0.986 -0.751 9.375 1 98.75 61 ILE B O 1
ATOM 1441 N N . LEU B 1 62 ? 2.779 0.566 9.297 1 98.06 62 LEU B N 1
ATOM 1442 C CA . LEU B 1 62 ? 3.693 -0.567 9.211 1 98.06 62 LEU B CA 1
ATOM 1443 C C . LEU B 1 62 ? 4.41 -0.789 10.539 1 98.06 62 LEU B C 1
ATOM 1445 O O . LEU B 1 62 ? 4.566 -1.929 10.984 1 98.06 62 LEU B O 1
ATOM 1449 N N . GLU B 1 63 ? 4.938 0.213 11.133 1 98.12 63 GLU B N 1
ATOM 1450 C CA . GLU B 1 63 ? 5.691 0.171 12.383 1 98.12 63 GLU B CA 1
ATOM 1451 C C . GLU B 1 63 ? 5.363 1.374 13.266 1 98.12 63 GLU B C 1
ATOM 1453 O O . GLU B 1 63 ? 5.02 2.443 12.758 1 98.12 63 GLU B O 1
ATOM 1458 N N . GLY B 1 64 ? 5.547 1.188 14.586 1 98.25 64 GLY B N 1
ATOM 1459 C CA . GLY B 1 64 ? 5.324 2.277 15.523 1 98.25 64 GLY B CA 1
ATOM 1460 C C . GLY B 1 64 ? 3.855 2.518 15.82 1 98.25 64 GLY B C 1
ATOM 1461 O O . GLY B 1 64 ? 3.012 1.666 15.539 1 98.25 64 GLY B O 1
ATOM 1462 N N . ARG B 1 65 ? 3.631 3.561 16.562 1 98.5 65 ARG B N 1
ATOM 1463 C CA . ARG B 1 65 ? 2.279 3.98 16.906 1 98.5 65 ARG B CA 1
ATOM 1464 C C . ARG B 1 65 ? 2.08 5.469 16.641 1 98.5 65 ARG B C 1
ATOM 1466 O O . ARG B 1 65 ? 3.029 6.25 16.719 1 98.5 65 ARG B O 1
ATOM 1473 N N . GLY B 1 66 ? 0.866 5.785 16.297 1 98.62 66 GLY B N 1
ATOM 1474 C CA . GLY B 1 66 ? 0.568 7.18 16.016 1 98.62 66 GLY B CA 1
ATOM 1475 C C . GLY B 1 66 ? -0.842 7.582 16.406 1 98.62 66 GLY B C 1
ATOM 1476 O O . GLY B 1 66 ? -1.631 6.742 16.844 1 98.62 66 GLY B O 1
ATOM 1477 N N . ARG B 1 67 ? -1.074 8.805 16.359 1 98.81 67 ARG B N 1
ATOM 1478 C CA . ARG B 1 67 ? -2.396 9.414 16.453 1 98.81 67 ARG B CA 1
ATOM 1479 C C . ARG B 1 67 ? -2.725 10.227 15.211 1 98.81 67 ARG B C 1
ATOM 1481 O O . ARG B 1 67 ? -1.985 11.148 14.852 1 98.81 67 ARG B O 1
ATOM 1488 N N . VAL B 1 68 ? -3.816 9.852 14.555 1 98.81 68 VAL B N 1
ATOM 1489 C CA . VAL B 1 68 ? -4.145 10.492 13.289 1 98.81 68 VAL B CA 1
ATOM 1490 C C . VAL B 1 68 ? -5.395 11.359 13.453 1 98.81 68 VAL B C 1
ATOM 1492 O O . VAL B 1 68 ? -6.297 11.016 14.227 1 98.81 68 VAL B O 1
ATOM 1495 N N . GLU B 1 69 ? -5.418 12.438 12.82 1 98.56 69 GLU B N 1
ATOM 1496 C CA . GLU B 1 69 ? -6.559 13.336 12.711 1 98.56 69 GLU B CA 1
ATOM 1497 C C . GLU B 1 69 ? -6.969 13.539 11.258 1 98.56 69 GLU B C 1
ATOM 1499 O O . GLU B 1 69 ? -6.164 13.977 10.43 1 98.56 69 GLU B O 1
ATOM 1504 N N . VAL B 1 70 ? -8.242 13.195 10.945 1 98.62 70 VAL B N 1
ATOM 1505 C CA . VAL B 1 70 ? -8.742 13.266 9.586 1 98.62 70 VAL B CA 1
ATOM 1506 C C . VAL B 1 70 ? -10.094 13.992 9.562 1 98.62 70 VAL B C 1
ATOM 1508 O O . VAL B 1 70 ? -11.078 13.492 10.109 1 98.62 70 VAL B O 1
ATOM 1511 N N . GLY B 1 71 ? -10.086 15.07 8.82 1 97.44 71 GLY B N 1
ATOM 1512 C CA . GLY B 1 71 ? -11.328 15.828 8.719 1 97.44 71 GLY B CA 1
ATOM 1513 C C . GLY B 1 71 ? -11.961 16.109 10.07 1 97.44 71 GLY B C 1
ATOM 1514 O O . GLY B 1 71 ? -11.312 16.656 10.969 1 97.44 71 GLY B O 1
ATOM 1515 N N . ASP B 1 72 ? -13.211 15.648 10.195 1 95.5 72 ASP B N 1
ATOM 1516 C CA . ASP B 1 72 ? -13.977 15.938 11.406 1 95.5 72 ASP B CA 1
ATOM 1517 C C . ASP B 1 72 ? -14.008 14.727 12.344 1 95.5 72 ASP B C 1
ATOM 1519 O O . ASP B 1 72 ? -14.633 14.766 13.398 1 95.5 72 ASP B O 1
ATOM 1523 N N . LEU B 1 73 ? -13.352 13.68 11.969 1 96.88 73 LEU B N 1
ATOM 1524 C CA . LEU B 1 73 ? -13.289 12.516 12.844 1 96.88 73 LEU B CA 1
ATOM 1525 C C . LEU B 1 73 ? -12.547 12.836 14.133 1 96.88 73 LEU B C 1
ATOM 1527 O O . LEU B 1 73 ? -11.609 13.641 14.133 1 96.88 73 LEU B O 1
ATOM 1531 N N . PRO B 1 74 ? -13.016 12.203 15.211 1 97.19 74 PRO B N 1
ATOM 1532 C CA . PRO B 1 74 ? -12.172 12.32 16.391 1 97.19 74 PRO B CA 1
ATOM 1533 C C . PRO B 1 74 ? -10.773 11.75 16.188 1 97.19 74 PRO B C 1
ATOM 1535 O O . PRO B 1 74 ? -10.594 10.805 15.406 1 97.19 74 PRO B O 1
ATOM 1538 N N . PRO B 1 75 ? -9.781 12.383 16.844 1 98.25 75 PRO B N 1
ATOM 1539 C CA . PRO B 1 75 ? -8.445 11.789 16.766 1 98.25 75 PRO B CA 1
ATOM 1540 C C . PRO B 1 75 ? -8.438 10.305 17.125 1 98.25 75 PRO B C 1
ATOM 1542 O O . PRO B 1 75 ? -9.148 9.891 18.047 1 98.25 75 PRO B O 1
ATOM 1545 N N . GLN B 1 76 ? -7.695 9.531 16.438 1 98.31 76 GLN B N 1
ATOM 1546 C CA . GLN B 1 76 ? -7.68 8.094 16.672 1 98.31 76 GLN B CA 1
ATOM 1547 C C . GLN B 1 76 ? -6.25 7.559 16.719 1 98.31 76 GLN B C 1
ATOM 1549 O O . GLN B 1 76 ? -5.406 7.965 15.914 1 98.31 76 GLN B O 1
ATOM 1554 N N . ASP B 1 77 ? -6.043 6.66 17.656 1 98.62 77 ASP B N 1
ATOM 1555 C CA . ASP B 1 77 ? -4.758 5.969 17.688 1 98.62 77 ASP B CA 1
ATOM 1556 C C . ASP B 1 77 ? -4.664 4.926 16.578 1 98.62 77 ASP B C 1
ATOM 1558 O O . ASP B 1 77 ? -5.656 4.285 16.234 1 98.62 77 ASP B O 1
ATOM 1562 N N . VAL B 1 78 ? -3.441 4.844 16.047 1 98.5 78 VAL B N 1
ATOM 1563 C CA . VAL B 1 78 ? -3.229 3.85 15 1 98.5 78 VAL B CA 1
ATOM 1564 C C . VAL B 1 78 ? -2.002 3.002 15.328 1 98.5 78 VAL B C 1
ATOM 1566 O O . VAL B 1 78 ? -1.065 3.48 15.977 1 98.5 78 VAL B O 1
ATOM 1569 N N . ALA B 1 79 ? -2.021 1.789 14.906 1 97.88 79 ALA B N 1
ATOM 1570 C CA . ALA B 1 79 ? -0.978 0.79 15.117 1 97.88 79 ALA B CA 1
ATOM 1571 C C . ALA B 1 79 ? -0.752 -0.045 13.859 1 97.88 79 ALA B C 1
ATOM 1573 O O . ALA B 1 79 ? -1.514 0.057 12.898 1 97.88 79 ALA B O 1
ATOM 1574 N N . PRO B 1 80 ? 0.37 -0.81 13.859 1 97.31 80 PRO B N 1
ATOM 1575 C CA . PRO B 1 80 ? 0.693 -1.572 12.656 1 97.31 80 PRO B CA 1
ATOM 1576 C C . PRO B 1 80 ? -0.486 -2.4 12.148 1 97.31 80 PRO B C 1
ATOM 1578 O O . PRO B 1 80 ? -1.113 -3.129 12.922 1 97.31 80 PRO B O 1
ATOM 1581 N N . GLY B 1 81 ? -0.727 -2.227 10.867 1 96.81 81 GLY B N 1
ATOM 1582 C CA . GLY B 1 81 ? -1.815 -2.947 10.227 1 96.81 81 GLY B CA 1
ATOM 1583 C C . GLY B 1 81 ? -3.059 -2.1 10.031 1 96.81 81 GLY B C 1
ATOM 1584 O O . GLY B 1 81 ? -3.906 -2.416 9.188 1 96.81 81 GLY B O 1
ATOM 1585 N N . ASP B 1 82 ? -3.236 -1.111 10.844 1 98.12 82 ASP B N 1
ATOM 1586 C CA . ASP B 1 82 ? -4.375 -0.213 10.672 1 98.12 82 ASP B CA 1
ATOM 1587 C C . ASP B 1 82 ? -4.289 0.542 9.352 1 98.12 82 ASP B C 1
ATOM 1589 O O . ASP B 1 82 ? -3.193 0.773 8.828 1 98.12 82 ASP B O 1
ATOM 1593 N N . VAL B 1 83 ? -5.438 0.864 8.734 1 98.5 83 VAL B N 1
ATOM 1594 C CA . VAL B 1 83 ? -5.523 1.625 7.492 1 98.5 83 VAL B CA 1
ATOM 1595 C C . VAL B 1 83 ? -6.316 2.908 7.73 1 98.5 83 VAL B C 1
ATOM 1597 O O . VAL B 1 83 ? -7.383 2.885 8.344 1 98.5 83 VAL B O 1
ATOM 1600 N N . VAL B 1 84 ? -5.75 4.008 7.316 1 98.75 84 VAL B N 1
ATOM 1601 C CA . VAL B 1 84 ? -6.434 5.301 7.344 1 98.75 84 VAL B CA 1
ATOM 1602 C C . VAL B 1 84 ? -6.848 5.695 5.93 1 98.75 84 VAL B C 1
ATOM 1604 O O . VAL B 1 84 ? -6.008 5.773 5.027 1 98.75 84 VAL B O 1
ATOM 1607 N N . ILE B 1 85 ? -8.102 5.898 5.668 1 98.5 85 ILE B N 1
ATOM 1608 C CA . ILE B 1 85 ? -8.617 6.336 4.371 1 98.5 85 ILE B CA 1
ATOM 1609 C C . ILE B 1 85 ? -8.953 7.82 4.422 1 98.5 85 ILE B C 1
ATOM 1611 O O . ILE B 1 85 ? -9.812 8.242 5.203 1 98.5 85 ILE B O 1
ATOM 1615 N N . ILE B 1 86 ? -8.32 8.586 3.578 1 98.69 86 ILE B N 1
ATOM 1616 C CA . ILE B 1 86 ? -8.43 10.039 3.568 1 98.69 86 ILE B CA 1
ATOM 1617 C C . ILE B 1 86 ? -8.992 10.5 2.225 1 98.69 86 ILE B C 1
ATOM 1619 O O . ILE B 1 86 ? -8.281 10.484 1.215 1 98.69 86 ILE B O 1
ATOM 1623 N N . PRO B 1 87 ? -10.219 10.922 2.154 1 98.31 87 PRO B N 1
ATOM 1624 C CA . PRO B 1 87 ? -10.812 11.398 0.903 1 98.31 87 PRO B CA 1
ATOM 1625 C C . PRO B 1 87 ? -10.141 12.672 0.379 1 98.31 87 PRO B C 1
ATOM 1627 O O . PRO B 1 87 ? -9.461 13.367 1.132 1 98.31 87 PRO B O 1
ATOM 1630 N N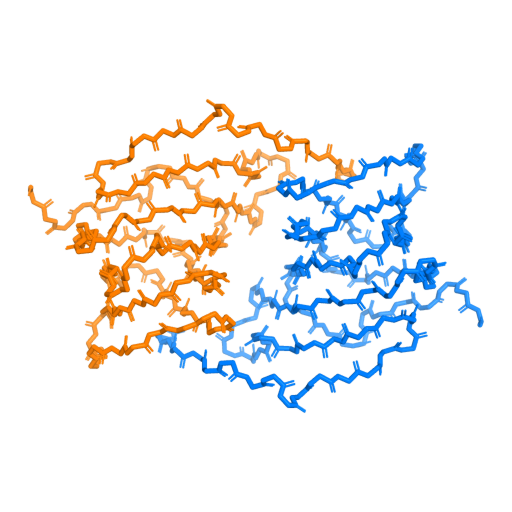 . PRO B 1 88 ? -10.352 12.883 -0.967 1 98.31 88 PRO B N 1
ATOM 1631 C CA . PRO B 1 88 ? -9.844 14.148 -1.505 1 98.31 88 PRO B CA 1
ATOM 1632 C C . PRO B 1 88 ? -10.359 15.367 -0.742 1 98.31 88 PRO B C 1
ATOM 1634 O O . PRO B 1 88 ? -11.516 15.375 -0.294 1 98.31 88 PRO B O 1
ATOM 1637 N N . GLU B 1 89 ? -9.461 16.359 -0.552 1 98.06 89 GLU B N 1
ATOM 1638 C CA . GLU B 1 89 ? -9.789 17.672 0.001 1 98.06 89 GLU B CA 1
ATOM 1639 C C . GLU B 1 89 ? -10.008 17.594 1.51 1 98.06 89 GLU B C 1
ATOM 1641 O O . GLU B 1 89 ? -10.383 18.578 2.141 1 98.06 89 GLU B O 1
ATOM 1646 N N . VAL B 1 90 ? -9.852 16.469 2.102 1 98.5 90 VAL B N 1
ATOM 1647 C CA . VAL B 1 90 ? -10.047 16.328 3.541 1 98.5 90 VAL B CA 1
ATOM 1648 C C . VAL B 1 90 ? -8.727 16.562 4.266 1 98.5 90 VAL B C 1
ATOM 1650 O O . VAL B 1 90 ? -7.695 16 3.896 1 98.5 90 VAL B O 1
ATOM 1653 N N . ARG B 1 91 ? -8.758 17.391 5.266 1 98.31 91 ARG B N 1
ATOM 1654 C CA . ARG B 1 91 ? -7.562 17.672 6.047 1 98.31 91 ARG B CA 1
ATOM 1655 C C . ARG B 1 91 ? -7.109 16.453 6.84 1 98.31 91 ARG B C 1
ATOM 1657 O O . ARG B 1 91 ? -7.941 15.688 7.336 1 98.31 91 ARG B O 1
ATOM 1664 N N . GLN B 1 92 ? -5.773 16.391 7.016 1 98.5 92 GLN B N 1
ATOM 1665 C CA . GLN B 1 92 ? -5.211 15.266 7.742 1 98.5 92 GLN B CA 1
ATOM 1666 C C . GLN B 1 92 ? -3.891 15.641 8.414 1 98.5 92 GLN B C 1
ATOM 1668 O O . GLN B 1 92 ? -3.178 16.531 7.934 1 98.5 92 GLN B O 1
ATOM 1673 N N . ARG B 1 93 ? -3.502 15.023 9.469 1 98.31 93 ARG B N 1
ATOM 1674 C CA . ARG B 1 93 ? -2.201 15.031 10.125 1 98.31 93 ARG B CA 1
ATOM 1675 C C . ARG B 1 93 ? -2.02 13.797 11 1 98.31 93 ARG B C 1
ATOM 1677 O O . ARG B 1 93 ? -3 13.164 11.398 1 98.31 93 ARG B O 1
ATOM 1684 N N . ILE B 1 94 ? -0.805 13.484 11.25 1 98.69 94 ILE B N 1
ATOM 1685 C CA . ILE B 1 94 ? -0.522 12.305 12.062 1 98.69 94 ILE B CA 1
ATOM 1686 C C . ILE B 1 94 ? 0.674 12.578 12.969 1 98.69 94 ILE B C 1
ATOM 1688 O O . ILE B 1 94 ? 1.642 13.219 12.555 1 98.69 94 ILE B O 1
ATOM 1692 N N . THR B 1 95 ? 0.59 12.125 14.18 1 98.81 95 THR B N 1
ATOM 1693 C CA . THR B 1 95 ? 1.622 12.266 15.203 1 98.81 95 THR B CA 1
ATOM 1694 C C . THR B 1 95 ? 2.246 10.906 15.523 1 98.81 95 THR B C 1
ATOM 1696 O O . THR B 1 95 ? 1.538 9.906 15.656 1 98.81 95 THR B O 1
ATOM 1699 N N . CYS B 1 96 ? 3.553 10.867 15.625 1 98.88 96 CYS B N 1
ATOM 1700 C CA . CYS B 1 96 ? 4.219 9.688 16.172 1 98.88 96 CYS B CA 1
ATOM 1701 C C . CYS B 1 96 ? 4.164 9.688 17.688 1 98.88 96 CYS B C 1
ATOM 1703 O O . CYS B 1 96 ? 4.797 10.523 18.344 1 98.88 96 CYS B O 1
ATOM 1705 N N . THR B 1 97 ? 3.494 8.711 18.234 1 98.75 97 THR B N 1
ATOM 1706 C CA . THR B 1 97 ? 3.279 8.695 19.688 1 98.75 97 THR B CA 1
ATOM 1707 C C . THR B 1 97 ? 4.141 7.633 20.359 1 98.75 97 THR B C 1
ATOM 1709 O O . THR B 1 97 ? 4.066 7.438 21.562 1 98.75 97 THR B O 1
ATOM 1712 N N . SER B 1 98 ? 4.883 6.844 19.641 1 98.44 98 SER B N 1
ATOM 1713 C CA . SER B 1 98 ? 5.754 5.812 20.188 1 98.44 98 SER B CA 1
ATOM 1714 C C . SER B 1 98 ? 7.195 6.305 20.297 1 98.44 98 SER B C 1
ATOM 1716 O O . SER B 1 98 ? 7.535 7.363 19.766 1 98.44 98 SER B O 1
ATOM 1718 N N . ALA B 1 99 ? 8.078 5.473 20.984 1 98.25 99 ALA B N 1
ATOM 1719 C CA . ALA B 1 99 ? 9.492 5.805 21.172 1 98.25 99 ALA B CA 1
ATOM 1720 C C . ALA B 1 99 ? 10.297 5.508 19.906 1 98.25 99 ALA B C 1
ATOM 1722 O O . ALA B 1 99 ? 11.391 6.039 19.719 1 98.25 99 ALA B O 1
ATOM 1723 N N . SER B 1 100 ? 9.766 4.652 19.094 1 98.31 100 SER B N 1
ATOM 1724 C CA . SER B 1 100 ? 10.375 4.344 17.812 1 98.31 100 SER B CA 1
ATOM 1725 C C . SER B 1 100 ? 9.672 5.066 16.672 1 98.31 100 SER B C 1
ATOM 1727 O O . SER B 1 100 ? 8.539 5.527 16.844 1 98.31 100 SER B O 1
ATOM 1729 N N . ASP B 1 101 ? 10.281 5.184 15.562 1 98.75 101 ASP B N 1
ATOM 1730 C CA . ASP B 1 101 ? 9.711 5.871 14.406 1 98.75 101 ASP B CA 1
ATOM 1731 C C . ASP B 1 101 ? 8.367 5.27 14.016 1 98.75 101 ASP B C 1
ATOM 1733 O O . ASP B 1 101 ? 8.172 4.055 14.109 1 98.75 101 ASP B O 1
ATOM 1737 N N . LEU B 1 102 ? 7.484 6.152 13.664 1 98.75 102 LEU B N 1
ATOM 1738 C CA . LEU B 1 102 ? 6.262 5.738 12.984 1 98.75 102 LEU B CA 1
ATOM 1739 C C . LEU B 1 102 ? 6.496 5.59 11.484 1 98.75 102 LEU B C 1
ATOM 1741 O O . LEU B 1 102 ? 6.918 6.539 10.82 1 98.75 102 LEU B O 1
ATOM 1745 N N . ILE B 1 103 ? 6.301 4.379 10.969 1 98.62 103 ILE B N 1
ATOM 1746 C CA . ILE B 1 103 ? 6.477 4.094 9.547 1 98.62 103 ILE B CA 1
ATOM 1747 C C . ILE B 1 103 ? 5.141 3.676 8.945 1 98.62 103 ILE B C 1
ATOM 1749 O O . ILE B 1 103 ? 4.434 2.828 9.492 1 98.62 103 ILE B O 1
ATOM 1753 N N . PHE B 1 104 ? 4.773 4.34 7.879 1 98.69 104 PHE B N 1
ATOM 1754 C CA . PHE B 1 104 ? 3.57 3.916 7.172 1 98.69 104 PHE B CA 1
ATOM 1755 C C . PHE B 1 104 ? 3.752 4.062 5.664 1 98.69 104 PHE B C 1
ATOM 1757 O O . PHE B 1 104 ? 4.656 4.762 5.207 1 98.69 104 PHE B O 1
ATOM 1764 N N . LEU B 1 105 ? 3.012 3.287 4.902 1 98.56 105 LEU B N 1
ATOM 1765 C CA . LEU B 1 105 ? 2.908 3.445 3.455 1 98.56 105 LEU B CA 1
ATOM 1766 C C . LEU B 1 105 ? 1.779 4.402 3.092 1 98.56 105 LEU 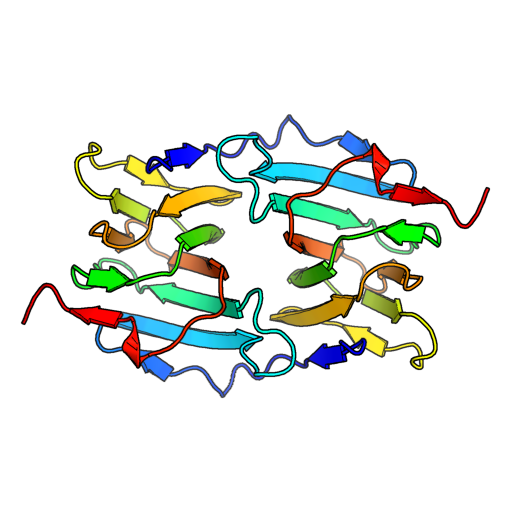B C 1
ATOM 1768 O O . LEU B 1 105 ? 0.661 4.27 3.594 1 98.56 105 LEU B O 1
ATOM 1772 N N . ALA B 1 106 ? 2.045 5.387 2.324 1 98.69 106 ALA B N 1
ATOM 1773 C CA . ALA B 1 106 ? 1.024 6.238 1.72 1 98.69 106 ALA B CA 1
ATOM 1774 C C . ALA B 1 106 ? 0.672 5.762 0.314 1 98.69 106 ALA B C 1
ATOM 1776 O O . ALA B 1 106 ? 1.533 5.711 -0.566 1 98.69 106 ALA B O 1
ATOM 1777 N N . VAL B 1 107 ? -0.555 5.375 0.114 1 98.81 107 VAL B N 1
ATOM 1778 C CA . VAL B 1 107 ? -1.07 4.914 -1.172 1 98.81 107 VAL B CA 1
ATOM 1779 C C . VAL B 1 107 ? -2.049 5.945 -1.733 1 98.81 107 VAL B C 1
ATOM 1781 O O . VAL B 1 107 ? -3.072 6.242 -1.112 1 98.81 107 VAL B O 1
ATOM 1784 N N . CYS B 1 108 ? -1.749 6.449 -2.924 1 98.81 108 CYS B N 1
ATOM 1785 C CA . CYS B 1 108 ? -2.596 7.473 -3.529 1 98.81 108 CYS B CA 1
ATOM 1786 C C . CYS B 1 108 ? -3.268 6.945 -4.793 1 98.81 108 CYS B C 1
ATOM 1788 O O . CYS B 1 108 ? -2.639 6.246 -5.59 1 98.81 108 CYS B O 1
ATOM 1790 N N . THR B 1 109 ? -4.512 7.219 -4.934 1 98.62 109 THR B N 1
ATOM 1791 C CA . THR B 1 109 ? -5.25 7 -6.172 1 98.62 109 THR B CA 1
ATOM 1792 C C . THR B 1 109 ? -6.043 8.242 -6.555 1 98.62 109 THR B C 1
ATOM 1794 O O . THR B 1 109 ? -6.84 8.75 -5.758 1 98.62 109 THR B O 1
ATOM 1797 N N . PRO B 1 110 ? -5.996 8.812 -7.82 1 98.25 110 PRO B N 1
ATOM 1798 C CA . PRO B 1 110 ? -4.875 8.539 -8.719 1 98.25 110 PRO B CA 1
ATOM 1799 C C . PRO B 1 110 ? -3.52 8.844 -8.086 1 98.25 110 PRO B C 1
ATOM 1801 O O . PRO B 1 110 ? -3.453 9.227 -6.914 1 98.25 110 PRO B O 1
ATOM 1804 N N . ARG B 1 111 ? -2.41 8.609 -8.828 1 98.38 111 ARG B N 1
ATOM 1805 C CA . ARG B 1 111 ? -1.065 8.789 -8.289 1 98.38 111 ARG B CA 1
ATOM 1806 C C . ARG B 1 111 ? -0.871 10.203 -7.77 1 98.38 111 ARG B C 1
ATOM 1808 O O . ARG B 1 111 ? -1.546 11.133 -8.219 1 98.38 111 ARG B O 1
ATOM 1815 N N . PHE B 1 112 ? 0.054 10.305 -6.852 1 98.31 112 PHE B N 1
ATOM 1816 C CA . PHE B 1 112 ? 0.337 11.594 -6.223 1 98.31 112 PHE B CA 1
ATOM 1817 C C . PHE B 1 112 ? 0.893 12.586 -7.238 1 98.31 112 PHE B C 1
ATOM 1819 O O . PHE B 1 112 ? 1.778 12.242 -8.023 1 98.31 112 PHE B O 1
ATOM 1826 N N . ASP B 1 113 ? 0.373 13.727 -7.285 1 97.31 113 ASP B N 1
ATOM 1827 C CA . ASP B 1 113 ? 0.829 14.898 -8.016 1 97.31 113 ASP B CA 1
ATOM 1828 C C . ASP B 1 113 ? 1.075 16.078 -7.074 1 97.31 113 ASP B C 1
ATOM 1830 O O . ASP B 1 113 ? 0.152 16.547 -6.402 1 97.31 113 ASP B O 1
ATOM 1834 N N . PRO B 1 114 ? 2.309 16.547 -6.984 1 95.06 114 PRO B N 1
ATOM 1835 C CA . PRO B 1 114 ? 2.602 17.656 -6.074 1 95.06 114 PRO B CA 1
ATOM 1836 C C . PRO B 1 114 ? 1.67 18.859 -6.277 1 95.06 114 PRO B C 1
ATOM 1838 O O . PRO B 1 114 ? 1.457 19.641 -5.348 1 95.06 114 PRO B O 1
ATOM 1841 N N . ARG B 1 115 ? 1.084 19.047 -7.473 1 96.69 115 ARG B N 1
ATOM 1842 C CA . ARG B 1 115 ? 0.17 20.141 -7.766 1 96.69 115 ARG B CA 1
ATOM 1843 C C . ARG B 1 115 ? -1.129 20 -6.98 1 96.69 115 ARG B C 1
ATOM 1845 O O . ARG B 1 115 ? -1.876 20.969 -6.82 1 96.69 115 ARG B O 1
ATOM 1852 N N . ASN B 1 116 ? -1.388 18.734 -6.465 1 97.44 116 ASN B N 1
ATOM 1853 C CA . ASN B 1 116 ? -2.625 18.469 -5.742 1 97.44 116 ASN B CA 1
ATOM 1854 C C . ASN B 1 116 ? -2.451 18.672 -4.238 1 97.44 116 ASN B C 1
ATOM 1856 O O . ASN B 1 116 ? -3.406 18.531 -3.475 1 97.44 116 ASN B O 1
ATOM 1860 N N . TYR B 1 117 ? -1.218 18.969 -3.822 1 96.94 117 TYR B N 1
ATOM 1861 C CA . TYR B 1 117 ? -0.928 19.156 -2.404 1 96.94 117 TYR B CA 1
ATOM 1862 C C . TYR B 1 117 ? -1.438 20.5 -1.915 1 96.94 117 TYR B C 1
ATOM 1864 O O . TYR B 1 117 ? -1.142 21.531 -2.512 1 96.94 117 TYR B O 1
ATOM 1872 N N . ILE B 1 118 ? -2.178 20.484 -0.863 1 97.12 118 ILE B N 1
ATOM 1873 C CA . ILE B 1 118 ? -2.721 21.688 -0.245 1 97.12 118 ILE B CA 1
ATOM 1874 C C . ILE B 1 118 ? -2.158 21.844 1.165 1 97.12 118 ILE B C 1
ATOM 1876 O O . ILE B 1 118 ? -2.525 21.094 2.074 1 97.12 118 ILE B O 1
ATOM 1880 N N . ALA B 1 119 ? -1.299 22.797 1.377 1 96.12 119 ALA B N 1
ATOM 1881 C CA . ALA B 1 119 ? -0.81 23.125 2.713 1 96.12 119 ALA B CA 1
ATOM 1882 C C . ALA B 1 119 ? -1.868 23.875 3.512 1 96.12 119 ALA B C 1
ATOM 1884 O O . ALA B 1 119 ? -2.383 24.906 3.059 1 96.12 119 ALA B O 1
ATOM 1885 N N . LEU B 1 120 ? -2.197 23.391 4.586 1 95.75 120 LEU B N 1
ATOM 1886 C CA . LEU B 1 120 ? -3.26 24.031 5.363 1 95.75 120 LEU B CA 1
ATOM 1887 C C . LEU B 1 120 ? -2.688 24.75 6.574 1 95.75 120 LEU B C 1
ATOM 1889 O O . LEU B 1 120 ? -3.436 25.344 7.359 1 95.75 120 LEU B O 1
ATOM 1893 N N . GLU B 1 121 ? -1.495 24.484 6.824 1 85.62 121 GLU B N 1
ATOM 1894 C CA . GLU B 1 121 ? -0.846 25.25 7.891 1 85.62 121 GLU B CA 1
ATOM 1895 C C . GLU B 1 121 ? 0.476 25.844 7.418 1 85.62 121 GLU B C 1
ATOM 1897 O O . GLU B 1 121 ? 1.122 25.312 6.52 1 85.62 121 GLU B O 1
ATOM 1902 N N . GLU B 1 122 ? 0.896 27.125 7.777 1 65 122 GLU B N 1
ATOM 1903 C CA . GLU B 1 122 ? 2.119 27.859 7.457 1 65 122 GLU B CA 1
ATOM 1904 C C . GLU B 1 122 ? 3.314 27.281 8.219 1 65 122 GLU B C 1
ATOM 1906 O O . GLU B 1 122 ? 3.16 26.75 9.312 1 65 122 GLU B O 1
#

Radius of gyration: 17.2 Å; Cα contacts (8 Å, |Δi|>4): 709; chains: 2; bounding box: 37×54×41 Å

InterPro domains:
  IPR011051 RmlC-like cupin domain superfamily [SSF51182] (5-114)
  IPR013096 Cupin 2, conserved barrel [PF07883] (39-107)
  IPR014710 RmlC-like jelly roll fold [G3DSA:2.60.120.10] (8-120)
  IPR052044 Polyketide Synthase Associated Protein [PTHR36114] (33-115)

Nearest PDB structures (foldseek):
  3h8u-assembly1_B  TM=8.132E-01  e=6.404E-08  Klebsiella pneumoniae subsp. pneumoniae MGH 78578
  3h8u-assembly1_A  TM=7.799E-01  e=3.526E-07  Klebsiella pneumoniae subsp. pneumoniae MGH 78578
  1y3t-assembly1_B  TM=8.519E-01  e=1.499E-06  Bacillus subtilis
  2h0v-assembly1_B  TM=8.772E-01  e=1.942E-06  Bacillus subtilis
  1sfn-assembly1_A  TM=8.507E-01  e=1.346E-04  Deinococcus radiodurans

Sequence (244 aa):
MQARILEHAPGNEYFFREGCFITELSNADHDPAASMARARVEPGRTTAWHALAQTVERYVILEGRGRVEVGDLPPQDVAPGDVVIIPPEVRQRITCTSASDLIFLAVCTPRFDPRNYIALEEMQARILEHAPGNEYFFREGCFITELSNADHDPAASMARARVEPGRTTAWHALAQTVERYVILEGRGRVEVGDLPPQDVAPGDVVIIPPEVRQRITCTSASDLIFLAVCTPRFDPRNYIALEE